Protein AF-A0A3D3UUS4-F1 (afdb_monomer_lite)

Sequence (230 aa):
MAGRVRRNFSKGAGFTLIELLVVIAIIALLIAILLPALQRVRKQARAVVCYANLKQWGSVLALYTEDNQGRLPEKGGGALWLIRGSDLREGDPNRPSVYQDINAKGIACCPMATKPYNDGEVPETLSGSASSPYRTRIKPGSTFKAWEITTPLPRFRCSYGFNLWLFTSHFDTSAPKHFRLFRPLYIYPIKGMAKIPVFLDCTVPMVPFLETYTPPVNEQNGGAFFINRH

Foldseek 3Di:
DDDDDDDPPDPDPDDDPVNVVVVVVVVVVVCVVVVVVVVVVVQVVLQVLLVVLLVVLVVVQVVVCVVVVQWADFDADPNVCSQQNHPDDDVRPPPPPDRPPPVCPVSQERVQLVDEDDPPQDFDFPDDDPPDPWTFTKAFAKLNYWIWGVPPDDIGTGQKAFQCLLQDPPADPPDDPPRHRRGIRRQVVDPPSVPDRGMFRGRDRYAHDDPPDDADPDIDTDRDTHNTSD

pLDDT: mean 70.89, std 14.48, range [41.62, 97.0]

Radius of gyration: 27.39 Å; chains: 1; bounding box: 104×42×67 Å

Secondary structure (DSSP, 8-state):
-------------PPPHHHHHHHHHHHHHHHHHHHHHHHHHHHHHHHHHHHHHHHHHHHHHHHHHHHTTTBPP-SSSTTHHHHH---PPTT-TT--SS------TTTSS-TT--BPPPTTSPPEE----TT-SS--EEE--BTTB-EEEEESSSPEEESEEEEGGGGSTTS-TTS-S---SSS--B-TT-TTGGGS-SEEEBSSSEE---TTPPPPSS---SS-B-S---

Structure (mmCIF, N/CA/C/O backbone):
data_AF-A0A3D3UUS4-F1
#
_entry.id   AF-A0A3D3UUS4-F1
#
loop_
_atom_site.group_PDB
_atom_site.id
_atom_site.type_symbol
_atom_site.label_atom_id
_atom_site.label_alt_id
_atom_site.label_comp_id
_atom_site.label_asym_id
_atom_site.label_entity_id
_atom_site.label_seq_id
_atom_site.pdbx_PDB_ins_code
_atom_site.Cartn_x
_atom_site.Cartn_y
_atom_site.Cartn_z
_atom_site.occupancy
_atom_site.B_iso_or_equiv
_atom_site.auth_seq_id
_atom_site.auth_comp_id
_atom_site.auth_asym_id
_atom_site.auth_atom_id
_atom_site.pdbx_PDB_model_num
ATOM 1 N N . MET A 1 1 ? -76.827 20.733 19.082 1.00 45.56 1 MET A N 1
ATOM 2 C CA . MET A 1 1 ? -76.557 19.398 19.661 1.00 45.56 1 MET A CA 1
ATOM 3 C C . MET A 1 1 ? -75.101 19.047 19.387 1.00 45.56 1 MET A C 1
ATOM 5 O O . MET A 1 1 ? -74.761 18.853 18.232 1.00 45.56 1 MET A O 1
ATOM 9 N N . ALA A 1 2 ? -74.229 19.033 20.397 1.00 49.34 2 ALA A N 1
ATOM 10 C CA . ALA A 1 2 ? -72.836 18.605 20.238 1.00 49.34 2 ALA A CA 1
ATOM 11 C C . ALA A 1 2 ? -72.475 17.668 21.399 1.00 49.34 2 ALA A C 1
ATOM 13 O O . ALA A 1 2 ? -72.251 18.109 22.525 1.00 49.34 2 ALA A O 1
ATOM 14 N N . GLY A 1 3 ? -72.515 16.360 21.133 1.00 48.78 3 GLY A N 1
ATOM 15 C CA . GLY A 1 3 ? -72.178 15.313 22.094 1.00 48.78 3 GLY A CA 1
ATOM 16 C C . GLY A 1 3 ? -70.664 15.198 22.268 1.00 48.78 3 GLY A C 1
ATOM 17 O O . GLY A 1 3 ? -69.931 14.985 21.306 1.00 48.78 3 GLY A O 1
ATOM 18 N N . ARG A 1 4 ? -70.187 15.345 23.506 1.00 62.47 4 ARG A N 1
ATOM 19 C CA . ARG A 1 4 ? -68.770 15.237 23.872 1.00 62.47 4 ARG A CA 1
ATOM 20 C C . ARG A 1 4 ? -68.414 13.767 24.107 1.00 62.47 4 ARG A C 1
ATOM 22 O O . ARG A 1 4 ? -68.806 13.189 25.117 1.00 62.47 4 ARG A O 1
ATOM 29 N N . VAL A 1 5 ? -67.652 13.171 23.194 1.00 66.38 5 VAL A N 1
ATOM 30 C CA . VAL A 1 5 ? -67.115 11.809 23.343 1.00 66.38 5 VAL A CA 1
ATOM 31 C C . VAL A 1 5 ? -66.023 11.815 24.422 1.00 66.38 5 VAL A C 1
ATOM 33 O O . VAL A 1 5 ? -64.920 12.312 24.196 1.00 66.38 5 VAL A O 1
ATOM 36 N N . ARG A 1 6 ? -66.314 11.281 25.615 1.00 65.19 6 ARG A N 1
ATOM 37 C CA . ARG A 1 6 ? -65.294 10.990 26.639 1.00 65.19 6 ARG A CA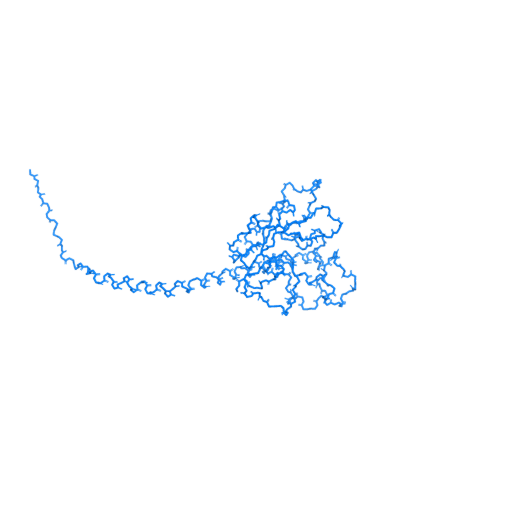 1
ATOM 38 C C . ARG A 1 6 ? -64.537 9.727 26.227 1.00 65.19 6 ARG A C 1
ATOM 40 O O . ARG A 1 6 ? -65.069 8.627 26.323 1.00 65.19 6 ARG A O 1
ATOM 47 N N . ARG A 1 7 ? -63.288 9.880 25.778 1.00 66.62 7 ARG A N 1
ATOM 48 C CA . ARG A 1 7 ? -62.360 8.750 25.641 1.00 66.62 7 ARG A CA 1
ATOM 49 C C . ARG A 1 7 ? -61.983 8.276 27.046 1.00 66.62 7 ARG A C 1
ATOM 51 O O . ARG A 1 7 ? -61.255 8.970 27.751 1.00 66.62 7 ARG A O 1
ATOM 58 N N . ASN A 1 8 ? -62.494 7.117 27.455 1.00 60.66 8 ASN A N 1
ATOM 59 C CA . ASN A 1 8 ? -61.983 6.403 28.620 1.00 60.66 8 ASN A CA 1
ATOM 60 C C . ASN A 1 8 ? -60.558 5.952 28.292 1.00 60.66 8 ASN A C 1
ATOM 62 O O . ASN A 1 8 ? -60.367 4.974 27.574 1.00 60.66 8 ASN A O 1
ATOM 66 N N . PHE A 1 9 ? -59.557 6.672 28.800 1.00 62.94 9 PHE A N 1
ATOM 67 C CA . PHE A 1 9 ? -58.215 6.118 28.904 1.00 62.94 9 PHE A CA 1
ATOM 68 C C . PHE A 1 9 ? -58.312 4.952 29.886 1.00 62.94 9 PHE A C 1
ATOM 70 O O . PHE A 1 9 ? -58.428 5.152 31.096 1.00 62.94 9 PHE A O 1
ATOM 77 N N . SER A 1 10 ? -58.328 3.724 29.362 1.00 65.19 10 SER A N 1
ATOM 78 C CA . SER A 1 10 ? -57.998 2.546 30.156 1.00 65.19 10 SER A CA 1
ATOM 79 C C . SER A 1 10 ? -56.731 2.876 30.936 1.00 65.19 10 SER A C 1
ATOM 81 O O . SER A 1 10 ? -55.786 3.402 30.343 1.00 65.19 10 SER A O 1
ATOM 83 N N . LYS A 1 11 ? -56.717 2.607 32.245 1.00 60.56 11 LYS A N 1
ATOM 84 C CA . LYS A 1 11 ? -55.525 2.718 33.092 1.00 60.56 11 LYS A CA 1
ATOM 85 C C . LYS A 1 11 ? -54.478 1.707 32.606 1.00 60.56 11 LYS A C 1
AT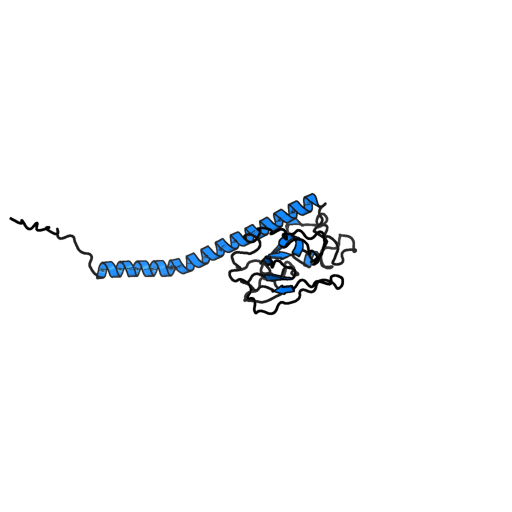OM 87 O O . LYS A 1 11 ? -54.304 0.654 33.205 1.00 60.56 11 LYS A O 1
ATOM 92 N N . GLY A 1 12 ? -53.844 1.984 31.472 1.00 63.53 12 GLY A N 1
ATOM 93 C CA . GLY A 1 12 ? -52.643 1.292 31.045 1.00 63.53 12 GLY A CA 1
ATOM 94 C C . GLY A 1 12 ? -51.568 1.627 32.063 1.00 63.53 12 GLY A C 1
ATOM 95 O O . GLY A 1 12 ? -51.403 2.798 32.408 1.00 63.53 12 GLY A O 1
ATOM 96 N N . ALA A 1 13 ? -50.903 0.607 32.596 1.00 68.69 13 ALA A N 1
ATOM 97 C CA . ALA A 1 13 ? -49.760 0.784 33.475 1.00 68.69 13 ALA A CA 1
ATOM 98 C C . ALA A 1 13 ? -48.737 1.696 32.774 1.00 68.69 13 ALA A C 1
ATOM 100 O O . ALA A 1 13 ? -48.171 1.331 31.745 1.00 68.69 13 ALA A O 1
ATOM 101 N N . GLY A 1 14 ? -48.579 2.922 33.273 1.00 72.31 14 GLY A N 1
ATOM 102 C CA . GLY A 1 14 ? -47.553 3.840 32.798 1.00 72.31 14 GLY A CA 1
ATOM 103 C C . GLY A 1 14 ? -46.205 3.401 33.351 1.00 72.31 14 GLY A C 1
ATOM 104 O O . GLY A 1 14 ? -46.106 3.121 34.544 1.00 72.31 14 GLY A O 1
ATOM 105 N N . PHE A 1 15 ? -45.188 3.339 32.493 1.00 74.50 15 PHE A N 1
ATOM 106 C CA . PHE A 1 15 ? -43.812 3.079 32.912 1.00 74.50 15 PHE A CA 1
ATOM 107 C C . PHE A 1 15 ? -43.381 4.099 33.967 1.00 74.50 15 PHE A C 1
ATOM 109 O O . PHE A 1 15 ? -43.578 5.308 33.804 1.00 74.50 15 PHE A O 1
ATOM 116 N N . THR A 1 16 ? -42.783 3.615 35.049 1.00 88.75 16 THR A N 1
ATOM 117 C CA . THR A 1 16 ? -42.201 4.488 36.066 1.00 88.75 16 THR A CA 1
ATOM 118 C C . THR A 1 16 ? -40.916 5.123 35.530 1.00 88.75 16 THR A C 1
ATOM 120 O O . THR A 1 16 ? -40.185 4.533 34.732 1.00 88.75 16 THR A O 1
ATOM 123 N N . LEU A 1 17 ? -40.602 6.341 35.983 1.00 87.25 17 LEU A N 1
ATOM 124 C CA . LEU A 1 17 ? -39.362 7.037 35.610 1.00 87.25 17 LEU A CA 1
ATOM 125 C C . LEU A 1 17 ? -38.121 6.189 35.948 1.00 87.25 17 LEU A C 1
ATOM 127 O O . LEU A 1 17 ? -37.144 6.195 35.202 1.00 87.25 17 LEU A O 1
ATOM 131 N N . ILE A 1 18 ? -38.195 5.415 37.036 1.00 92.38 18 ILE A N 1
ATOM 132 C CA . ILE A 1 18 ? -37.133 4.515 37.496 1.00 92.38 18 ILE A CA 1
ATOM 133 C C . ILE A 1 18 ? -36.915 3.363 36.508 1.00 92.38 18 ILE A C 1
ATOM 135 O O . ILE A 1 18 ? -35.771 3.096 36.150 1.00 92.38 18 ILE A O 1
ATOM 139 N N . GLU A 1 19 ? -37.976 2.708 36.028 1.00 91.69 19 GLU A N 1
ATOM 140 C CA . GLU A 1 19 ? -37.854 1.625 35.040 1.00 91.69 19 GLU A CA 1
ATOM 141 C C . GLU A 1 19 ? -37.180 2.112 33.755 1.00 91.69 19 GLU A C 1
ATOM 143 O O . GLU A 1 19 ? -36.271 1.460 33.243 1.00 91.69 19 GLU A O 1
ATOM 148 N N . LEU A 1 20 ? -37.562 3.295 33.268 1.00 91.44 20 LEU A N 1
ATOM 149 C CA . LEU A 1 20 ? -36.943 3.878 32.081 1.00 91.44 20 LEU A CA 1
ATOM 150 C C . LEU A 1 20 ? -35.471 4.252 32.329 1.00 91.44 20 LEU A C 1
ATOM 152 O O . LEU A 1 20 ? -34.627 4.039 31.457 1.00 91.44 20 LEU A O 1
ATOM 156 N N . LEU A 1 21 ? -35.145 4.746 33.527 1.00 94.38 21 LEU A N 1
ATOM 157 C CA . LEU A 1 21 ? -33.783 5.117 33.917 1.00 94.38 21 LEU A CA 1
ATOM 158 C C . LEU A 1 21 ? -32.847 3.901 34.026 1.00 94.38 21 LEU A C 1
ATOM 160 O O . LEU A 1 21 ? -31.701 3.962 33.580 1.00 94.38 21 LEU A O 1
ATOM 164 N N . VAL A 1 22 ? -33.325 2.779 34.566 1.00 95.00 22 VAL A N 1
ATOM 165 C CA . VAL A 1 22 ? -32.533 1.541 34.653 1.00 95.00 22 VAL A CA 1
ATOM 166 C C . VAL A 1 22 ? -32.237 0.984 33.260 1.00 95.00 22 VAL A C 1
ATOM 168 O O . VAL A 1 22 ? -31.111 0.569 32.987 1.00 95.00 22 VAL A O 1
ATOM 171 N N . VAL A 1 23 ? -33.209 1.028 32.345 1.00 95.50 23 VAL A N 1
ATOM 172 C CA . VAL A 1 23 ? -33.029 0.526 30.974 1.00 95.50 23 VAL A CA 1
ATOM 173 C C . VAL A 1 23 ? -31.959 1.319 30.228 1.00 95.50 23 VAL A C 1
ATOM 175 O O . VAL A 1 23 ? -31.050 0.724 29.646 1.00 95.50 23 VAL A O 1
ATOM 178 N N . ILE A 1 24 ? -32.007 2.653 30.276 1.00 96.38 24 ILE A N 1
ATOM 179 C CA . ILE A 1 24 ? -30.977 3.471 29.619 1.00 96.38 24 ILE A CA 1
ATOM 180 C C . ILE A 1 24 ? -29.599 3.279 30.264 1.00 96.38 24 ILE A C 1
ATOM 182 O O . ILE A 1 24 ? -28.600 3.283 29.547 1.00 96.38 24 ILE A O 1
ATOM 186 N N . ALA A 1 25 ? -29.532 3.044 31.581 1.00 96.81 25 ALA A N 1
ATOM 187 C CA . ALA A 1 25 ? -28.278 2.765 32.278 1.00 96.81 25 ALA A CA 1
ATOM 188 C C . ALA A 1 25 ? -27.644 1.448 31.802 1.00 96.81 25 ALA A C 1
ATOM 190 O O . ALA A 1 25 ? -26.445 1.403 31.520 1.00 96.81 25 ALA A O 1
ATOM 191 N N . ILE A 1 26 ? -28.447 0.393 31.632 1.00 96.56 26 ILE A N 1
ATOM 192 C CA . ILE A 1 26 ? -27.976 -0.893 31.100 1.00 96.56 26 ILE A CA 1
ATOM 193 C C . ILE A 1 26 ? -27.536 -0.743 29.636 1.00 96.56 26 ILE A C 1
ATOM 195 O O . ILE A 1 26 ? -26.464 -1.222 29.271 1.00 96.56 26 ILE A O 1
ATOM 199 N N . ILE A 1 27 ? -28.304 -0.036 28.798 1.00 96.50 27 ILE A N 1
ATOM 200 C CA . ILE A 1 27 ? -27.928 0.216 27.395 1.00 96.50 27 ILE A CA 1
ATOM 201 C C . ILE A 1 27 ? -26.601 0.985 27.314 1.00 96.50 27 ILE A C 1
ATOM 203 O O . ILE A 1 27 ? -25.729 0.616 26.527 1.00 96.50 27 ILE A O 1
ATOM 207 N N . ALA A 1 28 ? -26.417 2.018 28.140 1.00 97.00 28 ALA A N 1
ATOM 208 C CA . ALA A 1 28 ? -25.182 2.795 28.186 1.00 97.00 28 ALA A CA 1
ATOM 209 C C . ALA A 1 28 ? -23.973 1.932 28.586 1.00 97.00 28 ALA A C 1
ATOM 211 O O . ALA A 1 28 ? -22.926 2.017 27.941 1.00 97.00 28 ALA A O 1
ATOM 212 N N . LEU A 1 29 ? -24.129 1.056 29.587 1.00 95.50 29 LEU A N 1
ATOM 213 C CA . LEU A 1 29 ? -23.094 0.103 30.000 1.00 95.50 29 LEU A CA 1
ATOM 214 C C . LEU A 1 29 ? -22.721 -0.855 28.860 1.00 95.50 29 LEU A C 1
ATOM 216 O O . LEU A 1 29 ? -21.539 -1.057 28.582 1.00 95.50 29 LEU A O 1
ATOM 220 N N . LEU A 1 30 ? -23.718 -1.417 28.170 1.00 97.00 30 LEU A N 1
ATOM 221 C CA . LEU A 1 30 ? -23.483 -2.313 27.038 1.00 97.00 30 LEU A CA 1
ATOM 222 C C . LEU A 1 30 ? -22.736 -1.586 25.912 1.00 97.00 30 LEU A C 1
ATOM 224 O O . LEU A 1 30 ? -21.701 -2.064 25.452 1.00 97.00 30 LEU A O 1
ATOM 228 N N . ILE A 1 31 ? -23.189 -0.397 25.506 1.00 95.75 31 ILE A N 1
ATOM 229 C CA . ILE A 1 31 ? -22.531 0.393 24.453 1.00 95.75 31 ILE A CA 1
ATOM 230 C C . ILE A 1 31 ? -21.084 0.737 24.834 1.00 95.75 31 ILE A C 1
ATOM 232 O O . ILE A 1 31 ? -20.199 0.642 23.979 1.00 95.75 31 ILE A O 1
ATOM 236 N N . ALA A 1 32 ? -20.819 1.079 26.099 1.00 94.50 32 ALA A N 1
ATOM 237 C CA . ALA A 1 32 ? -19.472 1.386 26.578 1.00 94.50 32 ALA A CA 1
ATOM 238 C C . ALA A 1 32 ? -18.492 0.217 26.367 1.00 94.50 32 ALA A C 1
ATOM 240 O O . ALA A 1 32 ? -17.329 0.443 26.031 1.00 94.50 32 ALA A O 1
ATOM 241 N N . ILE A 1 33 ? -18.966 -1.026 26.489 1.00 94.31 33 ILE A N 1
ATOM 242 C CA . ILE A 1 33 ? -18.159 -2.232 26.258 1.00 94.31 33 ILE A CA 1
ATOM 243 C C . ILE A 1 33 ? -18.094 -2.583 24.758 1.00 94.31 33 ILE A C 1
ATOM 245 O O . ILE A 1 33 ? -17.050 -3.020 24.269 1.00 94.31 33 ILE A O 1
ATOM 249 N N . LEU A 1 34 ? -19.168 -2.355 23.992 1.00 93.06 34 LEU A N 1
ATOM 250 C CA . LEU A 1 34 ? -19.221 -2.685 22.560 1.00 93.06 34 LEU A CA 1
ATOM 251 C C . LEU A 1 34 ? -18.416 -1.725 21.663 1.00 93.06 34 LEU A C 1
ATOM 253 O O . LEU A 1 34 ? -17.813 -2.165 20.681 1.00 93.06 34 LEU A O 1
ATOM 257 N N . LEU A 1 35 ? -18.382 -0.425 21.966 1.00 93.44 35 LEU A N 1
ATOM 258 C CA . LEU A 1 35 ? -17.679 0.579 21.154 1.00 93.44 35 LEU A CA 1
ATOM 259 C C . LEU A 1 35 ? -16.183 0.280 20.927 1.00 93.44 35 LEU A C 1
ATOM 261 O O . LEU A 1 35 ? -15.759 0.296 19.764 1.00 93.44 35 LEU A O 1
ATOM 265 N N . PRO A 1 36 ? -15.367 -0.017 21.962 1.00 89.75 36 PRO A N 1
ATOM 266 C CA . PRO A 1 36 ? -13.952 -0.322 21.754 1.00 89.75 36 PRO A CA 1
ATOM 267 C C . PRO A 1 36 ? -13.753 -1.604 20.934 1.00 89.75 36 PRO A C 1
ATOM 269 O O . PRO A 1 36 ? -12.835 -1.671 20.112 1.00 89.75 36 PRO A O 1
ATOM 272 N N . ALA A 1 37 ? -14.629 -2.602 21.091 1.00 90.94 37 ALA A N 1
ATOM 273 C CA . ALA A 1 37 ? -14.592 -3.817 20.280 1.00 90.94 37 ALA A CA 1
ATOM 274 C C . ALA A 1 37 ? -14.874 -3.511 18.798 1.00 90.94 37 ALA A C 1
ATOM 276 O O . ALA A 1 37 ? -14.117 -3.931 17.921 1.00 90.94 37 ALA A O 1
ATOM 277 N N . LEU A 1 38 ? -15.893 -2.698 18.506 1.00 89.94 38 LEU A N 1
ATOM 278 C CA . LEU A 1 38 ? -16.255 -2.329 17.136 1.00 89.94 38 LEU A CA 1
ATOM 279 C C . LEU A 1 38 ? -15.147 -1.535 16.424 1.00 89.94 38 LEU A C 1
ATOM 281 O O . LEU A 1 38 ? -14.912 -1.729 15.228 1.00 89.94 38 LEU A O 1
ATOM 285 N N . GLN A 1 39 ? -14.435 -0.663 17.143 1.00 88.44 39 GLN A N 1
ATOM 286 C CA . GLN A 1 39 ? -13.285 0.062 16.594 1.00 88.44 39 GLN A CA 1
ATOM 287 C C . GLN A 1 39 ? -12.159 -0.891 16.171 1.00 88.44 39 GLN A C 1
ATOM 289 O O . GLN A 1 39 ? -11.607 -0.738 15.079 1.00 88.44 39 GLN A O 1
ATOM 294 N N . ARG A 1 40 ? -11.855 -1.907 16.992 1.00 86.62 40 ARG A N 1
ATOM 295 C CA . ARG A 1 40 ? -10.861 -2.944 16.663 1.00 86.62 40 ARG A CA 1
ATOM 296 C C . ARG A 1 40 ? -11.281 -3.764 15.443 1.00 86.62 40 ARG A C 1
ATOM 298 O O . ARG A 1 40 ? -10.469 -3.946 14.540 1.00 86.62 40 ARG A O 1
ATOM 305 N N . VAL A 1 41 ? -12.548 -4.173 15.364 1.00 90.19 41 VAL A N 1
ATOM 306 C CA . VAL A 1 41 ? -13.082 -4.935 14.219 1.00 90.19 41 VAL A CA 1
ATOM 307 C C . VAL A 1 41 ? -12.974 -4.136 12.919 1.00 90.19 41 VAL A C 1
ATOM 309 O O . VAL A 1 41 ? -12.474 -4.643 11.918 1.00 90.19 41 VAL A O 1
ATOM 312 N N . ARG A 1 42 ? -13.373 -2.857 12.919 1.00 89.19 42 ARG A N 1
ATOM 313 C CA . ARG A 1 42 ? -13.261 -1.992 11.727 1.00 89.19 42 ARG A CA 1
ATOM 314 C C . ARG A 1 42 ? -11.819 -1.845 11.253 1.00 89.19 42 ARG A C 1
ATOM 316 O O . ARG A 1 42 ? -11.559 -1.819 10.053 1.00 89.19 42 ARG A O 1
ATOM 323 N N . LYS A 1 43 ? -10.889 -1.735 12.197 1.00 86.44 43 LYS A N 1
ATOM 324 C CA . LYS A 1 43 ? -9.456 -1.629 11.935 1.00 86.44 43 LYS A CA 1
ATOM 325 C C . LYS A 1 43 ? -8.908 -2.894 11.270 1.00 86.44 43 LYS A C 1
ATOM 327 O O . LYS A 1 43 ? -8.257 -2.798 10.237 1.00 86.44 43 LYS A O 1
ATOM 332 N N . GLN A 1 44 ? -9.249 -4.063 11.810 1.00 87.38 44 GLN A N 1
ATOM 333 C CA . GLN A 1 44 ? -8.892 -5.357 11.223 1.00 87.38 44 GLN A CA 1
ATOM 334 C C . GLN A 1 44 ? -9.500 -5.533 9.828 1.00 87.38 44 GLN A C 1
ATOM 336 O O . GLN A 1 44 ? -8.796 -5.914 8.899 1.00 87.38 44 GLN A O 1
ATOM 341 N N . ALA A 1 45 ? -10.774 -5.178 9.643 1.00 89.69 45 ALA A N 1
ATOM 342 C CA . ALA A 1 45 ? -11.431 -5.254 8.339 1.00 89.69 45 ALA A CA 1
ATOM 343 C C . ALA A 1 45 ? -10.712 -4.402 7.279 1.00 89.69 45 ALA A C 1
ATOM 345 O O . ALA A 1 45 ? -10.486 -4.855 6.159 1.00 89.69 45 ALA A O 1
ATOM 346 N N . ARG A 1 46 ? -10.291 -3.183 7.635 1.00 88.88 46 ARG A N 1
ATOM 347 C CA . ARG A 1 46 ? -9.500 -2.324 6.742 1.00 88.88 46 ARG A CA 1
ATOM 348 C C . ARG A 1 46 ? -8.119 -2.914 6.442 1.00 88.88 46 ARG A C 1
ATOM 350 O O . ARG A 1 46 ? -7.695 -2.846 5.294 1.00 88.88 46 ARG A O 1
ATOM 357 N N . ALA A 1 47 ? -7.444 -3.517 7.421 1.00 86.06 47 ALA A N 1
ATOM 358 C CA . ALA A 1 47 ? -6.162 -4.191 7.201 1.00 86.06 47 ALA A CA 1
ATOM 359 C C . ALA A 1 47 ? -6.291 -5.365 6.211 1.00 86.06 47 ALA A C 1
ATOM 361 O O . ALA A 1 47 ? -5.483 -5.487 5.292 1.00 86.06 47 ALA A O 1
ATOM 362 N N . VAL A 1 48 ? -7.362 -6.160 6.318 1.00 89.94 48 VAL A N 1
ATOM 363 C CA . VAL A 1 48 ? -7.668 -7.243 5.363 1.00 89.94 48 VAL A CA 1
ATOM 364 C C . VAL A 1 48 ? -7.819 -6.706 3.939 1.00 89.94 48 VAL A C 1
ATOM 366 O O . VAL A 1 48 ? -7.278 -7.291 3.002 1.00 89.94 48 VAL A O 1
ATOM 369 N N . VAL A 1 49 ? -8.491 -5.564 3.764 1.00 89.88 49 VAL A N 1
ATOM 370 C CA . VAL A 1 49 ? -8.592 -4.907 2.450 1.00 89.88 49 VAL A CA 1
ATOM 371 C C . VAL A 1 49 ? -7.216 -4.455 1.955 1.00 89.88 49 VAL A C 1
ATOM 373 O O . VAL A 1 49 ? -6.894 -4.662 0.788 1.00 89.88 49 VAL A O 1
ATOM 376 N N . CYS A 1 50 ? -6.367 -3.901 2.826 1.00 87.31 50 CYS A N 1
ATOM 377 C CA . CYS A 1 50 ? -5.016 -3.504 2.429 1.00 87.31 50 CYS A CA 1
ATOM 378 C C . CYS A 1 50 ? -4.174 -4.689 1.940 1.00 87.31 50 CYS A C 1
ATOM 380 O O . CYS A 1 50 ? -3.455 -4.556 0.949 1.00 87.31 50 CYS A O 1
ATOM 382 N N . TYR A 1 51 ? -4.294 -5.840 2.605 1.00 87.31 51 TYR A N 1
ATOM 383 C CA . TYR A 1 51 ? -3.636 -7.079 2.199 1.00 87.31 51 TYR A CA 1
ATOM 384 C C . TYR A 1 51 ? -4.178 -7.605 0.863 1.00 87.31 51 TYR A C 1
ATOM 386 O O . TYR A 1 51 ? -3.408 -7.994 -0.016 1.00 87.31 51 TYR A O 1
ATOM 394 N N . ALA A 1 52 ? -5.500 -7.570 0.674 1.00 89.94 52 ALA A N 1
ATOM 395 C CA . ALA A 1 52 ? -6.127 -7.959 -0.585 1.00 89.94 52 ALA A CA 1
ATOM 396 C C . ALA A 1 52 ? -5.640 -7.088 -1.757 1.00 89.94 52 ALA A C 1
ATOM 398 O O . ALA A 1 52 ? -5.289 -7.627 -2.805 1.00 89.94 52 ALA A O 1
ATOM 399 N N . ASN A 1 53 ? -5.526 -5.772 -1.554 1.00 88.75 53 ASN A N 1
ATOM 400 C CA . ASN A 1 53 ? -4.985 -4.843 -2.547 1.00 88.75 53 ASN A CA 1
ATOM 401 C C . ASN A 1 53 ? -3.525 -5.174 -2.904 1.00 88.75 53 ASN A C 1
ATOM 403 O O . ASN A 1 53 ? -3.182 -5.238 -4.081 1.00 88.75 53 ASN A O 1
ATOM 407 N N . LEU A 1 54 ? -2.663 -5.451 -1.915 1.00 86.50 54 LEU A N 1
ATOM 408 C CA . LEU A 1 54 ? -1.277 -5.881 -2.165 1.00 86.50 54 LEU A CA 1
ATOM 409 C C . LEU A 1 54 ? -1.207 -7.188 -2.963 1.00 86.50 54 LEU A C 1
ATOM 411 O O . LEU A 1 54 ? -0.406 -7.311 -3.889 1.00 86.50 54 LEU A O 1
ATOM 415 N N . LYS A 1 55 ? -2.073 -8.155 -2.647 1.00 87.25 55 LYS A N 1
ATOM 416 C CA . LYS A 1 55 ? -2.164 -9.414 -3.395 1.00 87.25 55 LYS A CA 1
ATOM 417 C C . LYS A 1 55 ? -2.626 -9.191 -4.837 1.00 87.25 55 LYS A C 1
ATOM 419 O O . LYS A 1 55 ? -2.110 -9.837 -5.749 1.00 87.25 55 LYS A O 1
ATOM 424 N N . GLN A 1 56 ? -3.564 -8.271 -5.057 1.00 87.19 56 GLN A N 1
ATOM 425 C CA . GLN A 1 56 ? -3.997 -7.870 -6.395 1.00 87.19 56 GLN A CA 1
ATOM 426 C C . GLN A 1 56 ? -2.846 -7.223 -7.181 1.00 87.19 56 GLN A C 1
ATOM 428 O O . GLN A 1 56 ? -2.601 -7.635 -8.311 1.00 87.19 56 GLN A O 1
ATOM 433 N N . TRP A 1 57 ? -2.065 -6.321 -6.575 1.00 84.56 57 TRP A N 1
ATOM 434 C CA . TRP A 1 57 ? -0.848 -5.771 -7.196 1.00 84.56 57 TRP A CA 1
ATOM 435 C C . TRP A 1 57 ? 0.179 -6.853 -7.547 1.00 84.56 57 TRP A C 1
ATOM 437 O O . TRP A 1 57 ? 0.728 -6.850 -8.648 1.00 84.56 57 TRP A O 1
ATOM 447 N N . GLY A 1 58 ? 0.404 -7.815 -6.649 1.00 83.00 58 GLY A N 1
ATOM 448 C CA . GLY A 1 58 ? 1.265 -8.967 -6.924 1.00 83.00 58 GLY A CA 1
ATOM 449 C C . GLY A 1 58 ? 0.761 -9.822 -8.091 1.00 83.00 58 GLY A C 1
ATOM 450 O O . GLY A 1 58 ? 1.559 -10.271 -8.907 1.00 83.00 58 GLY A O 1
ATOM 451 N N . SER A 1 59 ? -0.559 -9.991 -8.213 1.00 86.56 59 SER A N 1
ATOM 452 C CA . SER A 1 59 ? -1.181 -10.735 -9.318 1.00 86.56 59 SER A CA 1
ATOM 453 C C . SER A 1 59 ? -1.017 -10.003 -10.652 1.00 86.56 59 SER A C 1
ATOM 455 O O . SER A 1 59 ? -0.631 -10.619 -11.638 1.00 86.56 59 SER A O 1
ATOM 457 N N . VAL A 1 60 ? -1.230 -8.680 -10.673 1.00 83.75 60 VAL A N 1
ATOM 458 C CA . VAL A 1 60 ? -0.968 -7.831 -11.851 1.00 83.75 60 VAL A CA 1
ATOM 459 C C . VAL A 1 60 ? 0.485 -7.962 -12.291 1.00 83.75 60 VAL A C 1
ATOM 461 O O . VAL A 1 60 ? 0.766 -8.090 -13.480 1.00 83.75 60 VAL A O 1
ATOM 464 N N . LEU A 1 61 ? 1.414 -7.965 -11.335 1.00 80.88 61 LEU A N 1
ATOM 465 C CA . LEU A 1 61 ? 2.824 -8.094 -11.656 1.00 80.88 61 LEU A CA 1
ATOM 466 C C . LEU A 1 61 ? 3.187 -9.487 -12.175 1.00 80.88 61 LEU A C 1
ATOM 468 O O . LEU A 1 61 ? 4.003 -9.582 -13.083 1.00 80.88 61 LEU A O 1
ATOM 472 N N . ALA A 1 62 ? 2.588 -10.544 -11.626 1.00 82.12 62 ALA A N 1
ATOM 473 C CA . ALA A 1 62 ? 2.794 -11.909 -12.100 1.00 82.12 62 ALA A CA 1
ATOM 474 C C . ALA A 1 62 ? 2.310 -12.089 -13.548 1.00 82.12 62 ALA A C 1
ATOM 476 O O . ALA A 1 62 ? 3.039 -12.641 -14.363 1.00 82.12 62 ALA A O 1
ATOM 477 N N . LEU A 1 63 ? 1.130 -11.552 -13.878 1.00 85.62 63 LEU A N 1
ATOM 478 C CA . LEU A 1 63 ? 0.619 -11.542 -15.253 1.00 85.62 63 LEU A CA 1
ATOM 479 C C . LEU A 1 63 ? 1.549 -10.751 -16.181 1.00 85.62 63 LEU A C 1
ATOM 481 O O . LEU A 1 63 ? 1.922 -11.220 -17.250 1.00 85.62 63 LEU A O 1
ATOM 485 N N . TYR A 1 64 ? 1.999 -9.572 -15.739 1.00 82.19 64 TYR A N 1
ATOM 486 C CA . TYR A 1 64 ? 2.941 -8.772 -16.517 1.00 82.19 64 TYR A CA 1
ATOM 487 C C . TYR A 1 64 ? 4.249 -9.525 -16.785 1.00 82.19 64 TYR A C 1
ATOM 489 O O . TYR A 1 64 ? 4.755 -9.495 -17.904 1.00 82.19 64 TYR A O 1
ATOM 497 N N . THR A 1 65 ? 4.837 -10.173 -15.778 1.00 80.00 65 THR A N 1
ATOM 498 C CA . THR A 1 65 ? 6.107 -10.883 -15.965 1.00 80.00 65 THR A CA 1
ATOM 499 C C . THR A 1 65 ? 5.945 -12.119 -16.834 1.00 80.00 65 THR A C 1
ATOM 501 O O . THR A 1 65 ? 6.868 -12.417 -17.583 1.00 80.00 65 THR A O 1
ATOM 504 N N . GLU A 1 66 ? 4.800 -12.798 -16.794 1.00 85.12 66 GLU A N 1
ATOM 505 C CA . GLU A 1 66 ? 4.475 -13.892 -17.712 1.00 85.12 66 GLU A CA 1
ATOM 506 C C . GLU A 1 66 ? 4.511 -13.424 -19.176 1.00 85.12 66 GLU A C 1
ATOM 508 O O . GLU A 1 66 ? 5.251 -13.989 -19.983 1.00 85.12 66 GLU A O 1
ATOM 513 N N . ASP A 1 67 ? 3.846 -12.308 -19.486 1.00 86.31 67 ASP A N 1
ATOM 514 C CA . ASP A 1 67 ? 3.819 -11.735 -20.840 1.00 86.31 67 ASP A CA 1
ATOM 515 C C . ASP A 1 67 ? 5.169 -11.129 -21.273 1.00 86.31 67 ASP A C 1
ATOM 517 O O . ASP A 1 67 ? 5.483 -11.045 -22.462 1.00 86.31 67 ASP A O 1
ATOM 521 N N . ASN A 1 68 ? 6.000 -10.707 -20.313 1.00 80.56 68 ASN A N 1
ATOM 522 C CA . ASN A 1 68 ? 7.261 -9.996 -20.557 1.00 80.56 68 ASN A CA 1
ATOM 523 C C . ASN A 1 68 ? 8.508 -10.849 -20.273 1.00 80.56 68 ASN A C 1
ATOM 525 O O . ASN A 1 68 ? 9.544 -10.322 -19.856 1.00 80.56 68 ASN A O 1
ATOM 529 N N . GLN A 1 69 ? 8.436 -12.163 -20.509 1.00 82.75 69 GLN A N 1
ATOM 530 C CA . GLN A 1 69 ? 9.576 -13.087 -20.391 1.00 82.75 69 GLN A CA 1
ATOM 531 C C . GLN A 1 69 ? 10.264 -13.014 -19.017 1.00 82.75 69 GLN A C 1
ATOM 533 O O . GLN A 1 69 ? 11.484 -12.913 -18.927 1.00 82.75 69 GLN A O 1
ATOM 538 N N . GLY A 1 70 ? 9.499 -12.981 -17.930 1.00 75.56 70 GLY A N 1
ATOM 539 C CA . GLY A 1 70 ? 10.010 -12.929 -16.559 1.00 75.56 70 GLY A CA 1
ATOM 540 C C . GLY A 1 70 ? 10.743 -11.640 -16.200 1.00 75.56 70 GLY A C 1
ATOM 541 O O . GLY A 1 70 ? 11.487 -11.620 -15.217 1.00 75.56 70 GLY A O 1
ATOM 542 N N . ARG A 1 71 ? 10.605 -10.575 -16.997 1.00 74.81 71 ARG A N 1
ATOM 543 C CA . ARG A 1 71 ? 11.285 -9.301 -16.757 1.00 74.81 71 ARG A CA 1
ATOM 544 C C . ARG A 1 71 ? 10.370 -8.365 -15.996 1.00 74.81 71 ARG A C 1
ATOM 546 O O . ARG A 1 71 ? 9.265 -8.056 -16.433 1.00 74.81 71 ARG A O 1
ATOM 553 N N . LEU A 1 72 ? 10.878 -7.840 -14.890 1.00 73.56 72 LEU A N 1
ATOM 554 C CA . LEU A 1 72 ? 10.325 -6.636 -14.316 1.00 73.56 72 LEU A CA 1
ATOM 555 C C . LEU A 1 72 ? 10.642 -5.439 -15.230 1.00 73.56 72 LEU A C 1
ATOM 557 O O . LEU A 1 72 ? 11.716 -5.368 -15.827 1.00 73.56 72 LEU A O 1
ATOM 561 N N . PRO A 1 73 ? 9.709 -4.495 -15.335 1.00 65.69 73 PRO A N 1
ATOM 562 C CA . PRO A 1 73 ? 9.812 -3.265 -16.131 1.00 65.69 73 PRO A CA 1
ATOM 563 C C . PRO A 1 73 ? 11.089 -2.426 -15.913 1.00 65.69 73 PRO A C 1
ATOM 565 O O . PRO A 1 73 ? 11.576 -2.275 -14.793 1.00 65.69 73 PRO A O 1
ATOM 568 N N . GLU A 1 74 ? 11.589 -1.827 -17.005 1.00 57.09 74 GLU A N 1
ATOM 569 C CA . GLU A 1 74 ? 12.941 -1.245 -17.124 1.00 57.09 74 GLU A CA 1
ATOM 570 C C . GLU A 1 74 ? 13.015 0.298 -17.143 1.00 57.09 74 GLU A C 1
ATOM 572 O O . GLU A 1 74 ? 14.035 0.852 -16.735 1.00 57.09 74 GLU A O 1
ATOM 577 N N . LYS A 1 75 ? 12.007 1.031 -17.644 1.00 46.22 75 LYS A N 1
ATOM 578 C CA . LYS A 1 75 ? 12.237 2.410 -18.131 1.00 46.22 75 LYS A CA 1
ATOM 579 C C . LYS A 1 75 ? 11.429 3.503 -17.421 1.00 46.22 75 LYS A C 1
ATOM 581 O O . LYS A 1 75 ? 10.207 3.498 -17.460 1.00 46.22 75 LYS A O 1
ATOM 586 N N . GLY A 1 76 ? 12.161 4.491 -16.886 1.00 44.00 76 GLY A N 1
ATOM 587 C CA . GLY A 1 76 ? 11.672 5.841 -16.562 1.00 44.00 76 GLY A CA 1
ATOM 588 C C . GLY A 1 76 ? 10.959 5.982 -15.216 1.00 44.00 76 GLY A C 1
ATOM 589 O O . GLY A 1 76 ? 9.736 5.984 -15.184 1.00 44.00 76 GLY A O 1
ATOM 590 N N . GLY A 1 77 ? 11.727 6.118 -14.125 1.00 46.25 77 GLY A N 1
ATOM 591 C CA . GLY A 1 77 ? 11.192 6.504 -12.804 1.00 46.25 77 GLY A CA 1
ATOM 592 C C . GLY A 1 77 ? 11.336 5.461 -11.695 1.00 46.25 77 GLY A C 1
ATOM 593 O O . GLY A 1 77 ? 10.881 5.673 -10.571 1.00 46.25 77 GLY A O 1
ATOM 594 N N . GLY A 1 78 ? 11.977 4.326 -11.989 1.00 54.81 78 GLY A N 1
ATOM 595 C CA . GLY A 1 78 ? 11.905 3.157 -11.121 1.00 54.81 78 GLY A CA 1
ATOM 596 C C . GLY A 1 78 ? 10.521 2.523 -11.212 1.00 54.81 78 GLY A C 1
ATOM 597 O O . GLY A 1 78 ? 9.711 2.848 -12.076 1.00 54.81 78 GLY A O 1
ATOM 598 N N . ALA A 1 79 ? 10.234 1.596 -10.317 1.00 54.56 79 ALA A N 1
ATOM 599 C CA . ALA A 1 79 ? 9.037 0.773 -10.372 1.00 54.56 79 ALA A CA 1
ATOM 600 C C . ALA A 1 79 ? 7.690 1.550 -10.249 1.00 54.56 79 ALA A C 1
ATOM 602 O O . ALA A 1 79 ? 6.614 0.990 -10.438 1.00 54.56 79 ALA A O 1
ATOM 603 N N . LEU A 1 80 ? 7.760 2.874 -10.059 1.00 58.38 80 LEU A N 1
ATOM 604 C CA . LEU A 1 80 ? 6.676 3.853 -10.170 1.00 58.38 80 LEU A CA 1
ATOM 605 C C . LEU A 1 80 ? 5.728 3.648 -11.355 1.00 58.38 80 LEU A C 1
ATOM 607 O O . LEU A 1 80 ? 4.527 3.855 -11.195 1.00 58.38 80 LEU A O 1
ATOM 611 N N . TRP A 1 81 ? 6.251 3.278 -12.529 1.00 59.75 81 TRP A N 1
ATOM 612 C CA . TRP A 1 81 ? 5.448 3.208 -13.752 1.00 59.75 81 TRP A CA 1
ATOM 613 C C . TRP A 1 81 ? 4.269 2.226 -13.632 1.00 59.75 81 TRP A C 1
ATOM 615 O O . TRP A 1 81 ? 3.239 2.453 -14.254 1.00 59.75 81 TRP A O 1
ATOM 625 N N . LEU A 1 82 ? 4.377 1.164 -12.820 1.00 64.38 82 LEU A N 1
ATOM 626 C CA . LEU A 1 82 ? 3.281 0.200 -12.678 1.00 64.38 82 LEU A CA 1
ATOM 627 C C . LEU A 1 82 ? 2.110 0.818 -11.913 1.00 64.38 82 LEU A C 1
ATOM 629 O O . LEU A 1 82 ? 0.950 0.550 -12.204 1.00 64.38 82 LEU A O 1
ATOM 633 N N . ILE A 1 83 ? 2.424 1.651 -10.922 1.00 65.50 83 ILE A N 1
ATOM 634 C CA . ILE A 1 83 ? 1.416 2.248 -10.049 1.00 65.50 83 ILE A CA 1
ATOM 635 C C . ILE A 1 83 ? 0.858 3.543 -10.656 1.00 65.50 83 ILE A C 1
ATOM 637 O O . ILE A 1 83 ? -0.263 3.935 -10.352 1.00 65.50 83 ILE A O 1
ATOM 641 N N . ARG A 1 84 ? 1.636 4.211 -11.516 1.00 66.38 84 ARG A N 1
ATOM 642 C CA . ARG A 1 84 ? 1.399 5.594 -11.952 1.00 66.38 84 ARG A CA 1
ATOM 643 C C . ARG A 1 84 ? 1.396 5.802 -13.476 1.00 66.38 84 ARG A C 1
ATOM 645 O O . ARG A 1 84 ? 1.053 6.889 -13.934 1.00 66.38 84 ARG A O 1
ATOM 652 N N . GLY A 1 85 ? 1.780 4.796 -14.257 1.00 58.75 85 GLY A N 1
ATOM 653 C CA . GLY A 1 85 ? 2.092 4.921 -15.685 1.00 58.75 85 GLY A CA 1
ATOM 654 C C . GLY A 1 85 ? 3.507 5.457 -15.947 1.00 58.75 85 GLY A C 1
ATOM 655 O O . GLY A 1 85 ? 4.173 5.970 -15.048 1.00 58.75 85 GLY A O 1
ATOM 656 N N . SER A 1 86 ? 3.986 5.325 -17.186 1.00 53.66 86 SER A N 1
ATOM 657 C CA . SER A 1 86 ? 5.333 5.746 -17.600 1.00 53.66 86 SER A CA 1
ATOM 658 C C . SER A 1 86 ? 5.609 7.234 -17.336 1.00 53.66 86 SER A C 1
ATOM 660 O O . SER A 1 86 ? 4.730 8.082 -17.515 1.00 53.66 86 SER A O 1
ATOM 662 N N . ASP A 1 87 ? 6.854 7.565 -16.980 1.00 57.22 87 ASP A N 1
ATOM 663 C CA . ASP A 1 87 ? 7.342 8.948 -16.970 1.00 57.22 87 ASP A CA 1
ATOM 664 C C . ASP A 1 87 ? 7.358 9.494 -18.410 1.00 57.22 87 ASP A C 1
ATOM 666 O O . ASP A 1 87 ? 8.291 9.258 -19.179 1.00 57.22 87 ASP A O 1
ATOM 670 N N . LEU A 1 88 ? 6.302 10.212 -18.793 1.00 56.16 88 LEU A N 1
ATOM 671 C CA . LEU A 1 88 ? 6.188 10.875 -20.088 1.00 56.16 88 LEU A CA 1
ATOM 672 C C . LEU A 1 88 ? 6.784 12.276 -19.973 1.00 56.16 88 LEU A C 1
ATOM 674 O O . LEU A 1 88 ? 6.477 13.021 -19.037 1.00 56.16 88 LEU A O 1
ATOM 678 N N . ARG A 1 89 ? 7.653 12.640 -20.920 1.00 57.47 89 ARG A N 1
ATOM 679 C CA . ARG A 1 89 ? 8.278 13.967 -20.936 1.00 57.47 89 ARG A CA 1
ATOM 680 C C . ARG A 1 89 ? 7.224 15.034 -21.223 1.00 57.47 89 ARG A C 1
ATOM 682 O O . ARG A 1 89 ? 6.302 14.835 -22.015 1.00 57.47 89 ARG A O 1
ATOM 689 N N . GLU A 1 90 ? 7.360 16.187 -20.580 1.00 57.38 90 GLU A N 1
ATOM 690 C CA . GLU A 1 90 ? 6.543 17.344 -20.928 1.00 57.38 90 GLU A CA 1
ATOM 691 C C . GLU A 1 90 ? 6.894 17.785 -22.357 1.00 57.38 90 GLU A C 1
ATOM 693 O O . GLU A 1 90 ? 8.065 17.981 -22.671 1.00 57.38 90 GLU A O 1
ATOM 698 N N . GLY A 1 91 ? 5.895 17.845 -23.241 1.00 57.22 91 GLY A N 1
ATOM 699 C CA . GLY A 1 91 ? 6.104 18.077 -24.675 1.00 57.22 91 GLY A CA 1
ATOM 700 C C . GLY A 1 91 ? 6.436 16.830 -25.507 1.00 57.22 91 GLY A C 1
ATOM 701 O O . GLY A 1 91 ? 6.726 16.976 -26.690 1.00 57.22 91 GLY A O 1
ATOM 702 N N . ASP A 1 92 ? 6.386 15.618 -24.938 1.00 61.34 92 ASP A N 1
ATOM 703 C CA . ASP A 1 92 ? 6.465 14.385 -25.731 1.00 61.34 92 ASP A CA 1
ATOM 704 C C . ASP A 1 92 ? 5.287 14.333 -26.728 1.00 61.34 92 ASP A C 1
ATOM 706 O O . ASP A 1 92 ? 4.132 14.354 -26.288 1.00 61.34 92 ASP A O 1
ATOM 710 N N . PRO A 1 93 ? 5.540 14.268 -28.051 1.00 58.53 93 PRO A N 1
ATOM 711 C CA . PRO A 1 93 ? 4.479 14.182 -29.055 1.00 58.53 93 PRO A CA 1
ATOM 712 C C . PRO A 1 93 ? 3.653 12.893 -28.937 1.00 58.53 93 PRO A C 1
ATOM 714 O O . PRO A 1 93 ? 2.532 12.843 -29.432 1.00 58.53 93 PRO A O 1
ATOM 717 N N . ASN A 1 94 ? 4.176 11.872 -28.249 1.00 59.78 94 ASN A N 1
ATOM 718 C CA . ASN A 1 94 ? 3.479 10.625 -27.946 1.00 59.78 94 ASN A CA 1
ATOM 719 C C . ASN A 1 94 ? 2.845 10.621 -26.549 1.00 59.78 94 ASN A C 1
ATOM 721 O O . ASN A 1 94 ? 2.377 9.573 -26.101 1.00 59.78 94 ASN A O 1
ATOM 725 N N . ARG A 1 95 ? 2.827 11.756 -25.832 1.00 61.50 95 ARG A N 1
ATOM 726 C CA . ARG A 1 95 ? 2.143 11.858 -24.540 1.00 61.50 95 ARG A CA 1
ATOM 727 C C . ARG A 1 95 ? 0.643 11.638 -24.769 1.00 61.50 95 ARG A C 1
ATOM 729 O O . ARG A 1 95 ? 0.014 12.491 -25.397 1.00 61.50 95 ARG A O 1
ATOM 736 N N . PRO A 1 96 ? 0.033 10.552 -24.260 1.00 56.22 96 PRO A N 1
ATOM 737 C CA . PRO A 1 96 ? -1.412 10.410 -24.308 1.00 56.22 96 PRO A CA 1
ATOM 738 C C . PRO A 1 96 ? -2.079 11.628 -23.651 1.00 56.22 96 PRO A C 1
ATOM 740 O O . PRO A 1 96 ? -1.647 12.096 -22.593 1.00 56.22 96 PRO A O 1
ATOM 743 N N . SER A 1 97 ? -3.123 12.154 -24.303 1.00 53.28 97 SER A N 1
ATOM 744 C CA . SER A 1 97 ? -3.869 13.353 -23.876 1.00 53.28 97 SER A CA 1
ATOM 745 C C . SER A 1 97 ? -4.470 13.212 -22.476 1.00 53.28 97 SER A C 1
ATOM 747 O O . SER A 1 97 ? -4.668 14.197 -21.767 1.00 53.28 97 SER A O 1
ATOM 749 N N . VAL A 1 98 ? -4.699 11.969 -22.062 1.00 53.59 98 VAL A N 1
ATOM 750 C CA . VAL A 1 98 ? -5.000 11.566 -20.699 1.00 53.59 98 VAL A CA 1
ATOM 751 C C . VAL A 1 98 ? -3.854 10.648 -20.285 1.00 53.59 98 VAL A C 1
ATOM 753 O O . VAL A 1 98 ? -3.651 9.603 -20.904 1.00 53.59 98 VAL A O 1
ATOM 756 N N . TYR A 1 99 ? -3.095 11.015 -19.244 1.00 54.03 99 TYR A N 1
ATOM 757 C CA . TYR A 1 99 ? -2.323 10.005 -18.506 1.00 54.03 99 TYR A CA 1
ATOM 758 C C . TYR A 1 99 ? -3.295 8.870 -18.232 1.00 54.03 99 TYR A C 1
ATOM 760 O O . TYR A 1 99 ? -4.387 9.190 -17.772 1.00 54.03 99 TYR A O 1
ATOM 768 N N . GLN A 1 100 ? -2.959 7.618 -18.562 1.00 52.66 100 GLN A N 1
ATOM 769 C CA . GLN A 1 100 ? -3.836 6.487 -18.262 1.00 52.66 100 GLN A CA 1
ATOM 770 C C . GLN A 1 100 ? -4.234 6.633 -16.793 1.00 52.66 100 GLN A C 1
ATOM 772 O O . GLN A 1 100 ? -3.396 6.434 -15.914 1.00 52.66 100 GLN A O 1
ATOM 777 N N . ASP A 1 101 ? -5.453 7.122 -16.536 1.00 50.28 101 ASP A N 1
ATOM 778 C CA . ASP A 1 101 ? -5.965 7.303 -15.189 1.00 50.28 101 ASP A CA 1
ATOM 779 C C . ASP A 1 101 ? -6.237 5.870 -14.806 1.00 50.28 101 ASP A C 1
ATOM 781 O O . ASP A 1 101 ? -7.290 5.307 -15.110 1.00 50.28 101 ASP A O 1
ATOM 785 N N . ILE A 1 102 ? -5.198 5.209 -14.292 1.00 53.56 102 ILE A N 1
ATOM 786 C CA . ILE A 1 102 ? -5.367 3.920 -13.675 1.00 53.56 102 ILE A CA 1
ATOM 787 C C . ILE A 1 102 ? -6.400 4.254 -12.615 1.00 53.56 102 ILE A C 1
ATOM 789 O O . ILE A 1 102 ? -6.099 4.962 -11.649 1.00 53.56 102 ILE A O 1
ATOM 793 N N . ASN A 1 103 ? -7.638 3.794 -12.810 1.00 57.19 103 ASN A N 1
ATOM 794 C CA . ASN A 1 103 ? -8.714 3.950 -11.841 1.00 57.19 103 ASN A CA 1
ATOM 795 C C . ASN A 1 103 ? -8.449 3.021 -10.644 1.00 57.19 103 ASN A C 1
ATOM 797 O O . ASN A 1 103 ? -9.309 2.313 -10.135 1.00 57.19 103 ASN A O 1
ATOM 801 N N . ALA A 1 104 ? -7.193 3.005 -10.214 1.00 60.41 104 ALA A N 1
ATOM 802 C CA . ALA A 1 104 ? -6.654 2.341 -9.076 1.00 60.41 104 ALA A CA 1
ATOM 803 C C . ALA A 1 104 ? -6.820 3.202 -7.828 1.00 60.41 104 ALA A C 1
ATOM 805 O O . ALA A 1 104 ? -6.310 2.817 -6.792 1.00 60.41 104 ALA A O 1
ATOM 806 N N . LYS A 1 105 ? -7.551 4.327 -7.845 1.00 64.06 105 LYS A N 1
ATOM 807 C CA . LYS A 1 105 ? -7.785 5.130 -6.627 1.00 64.06 105 LYS A CA 1
ATOM 808 C C . LYS A 1 105 ? -8.291 4.270 -5.454 1.00 64.06 105 LYS A C 1
ATOM 810 O O . LYS A 1 105 ? -7.905 4.528 -4.319 1.00 64.06 105 LYS A O 1
ATOM 815 N N . GLY A 1 106 ? -9.074 3.219 -5.733 1.00 73.81 106 GLY A N 1
ATOM 816 C CA . GLY A 1 106 ? -9.545 2.254 -4.728 1.00 73.81 106 GLY A CA 1
ATOM 817 C C . GLY A 1 106 ? -8.522 1.200 -4.262 1.00 73.81 106 GLY A C 1
ATOM 818 O O . GLY A 1 106 ? -8.625 0.732 -3.132 1.00 73.81 106 GLY A O 1
ATOM 819 N N . ILE A 1 107 ? -7.534 0.840 -5.091 1.00 81.06 107 ILE A N 1
ATOM 820 C CA . ILE A 1 107 ? -6.533 -0.221 -4.820 1.00 81.06 107 ILE A CA 1
ATOM 821 C C . ILE A 1 107 ? -5.119 0.335 -4.546 1.00 81.06 107 ILE A C 1
ATOM 823 O O . ILE A 1 107 ? -4.284 -0.333 -3.949 1.00 81.06 107 ILE A O 1
ATOM 827 N N . ALA A 1 108 ? -4.821 1.571 -4.942 1.00 81.44 108 ALA A N 1
ATOM 828 C CA . ALA A 1 108 ? -3.527 2.234 -4.774 1.00 81.44 108 ALA A CA 1
ATOM 829 C C . ALA A 1 108 ? -3.301 2.705 -3.334 1.00 81.44 108 ALA A C 1
ATOM 831 O O . ALA A 1 108 ? -2.165 2.842 -2.887 1.00 81.44 108 ALA A O 1
ATOM 832 N N . CYS A 1 109 ? -4.377 2.963 -2.592 1.00 84.44 109 CYS A N 1
ATOM 833 C CA . CYS A 1 109 ? -4.305 3.388 -1.204 1.00 84.44 109 CYS A CA 1
ATOM 834 C C . CYS A 1 109 ? -4.958 2.349 -0.293 1.00 84.44 109 CYS A C 1
ATOM 836 O O . CYS A 1 109 ? -6.110 1.963 -0.464 1.00 84.44 109 CYS A O 1
ATOM 838 N N . CYS A 1 110 ? -4.217 1.947 0.727 1.00 86.19 110 CYS A N 1
ATOM 839 C CA . CYS A 1 110 ? -4.697 1.177 1.853 1.00 86.19 110 CYS A CA 1
ATOM 840 C C . CYS A 1 110 ? -5.751 2.004 2.608 1.00 86.19 110 CYS A C 1
ATOM 842 O O . CYS A 1 110 ? -5.452 3.135 2.996 1.00 86.19 110 CYS A O 1
ATOM 844 N N . PRO A 1 111 ? -6.957 1.480 2.902 1.00 86.62 111 PRO A N 1
ATOM 845 C CA . PRO A 1 111 ? -7.959 2.193 3.707 1.00 86.62 111 PRO A CA 1
ATOM 846 C C . PRO A 1 111 ? -7.510 2.526 5.143 1.00 86.62 111 PRO A C 1
ATOM 848 O O . PRO A 1 111 ? -8.192 3.279 5.841 1.00 86.62 111 PRO A O 1
ATOM 851 N N . MET A 1 112 ? -6.377 1.982 5.605 1.00 83.62 112 MET A N 1
ATOM 852 C CA . MET A 1 112 ? -5.728 2.395 6.856 1.00 83.62 112 MET A CA 1
ATOM 853 C C . MET A 1 112 ? -4.898 3.679 6.719 1.00 83.62 112 MET A C 1
ATOM 855 O O . MET A 1 112 ? -4.651 4.347 7.725 1.00 83.62 112 MET A O 1
ATOM 859 N N . ALA A 1 113 ? -4.524 4.078 5.500 1.00 81.25 113 ALA A N 1
ATOM 860 C CA . ALA A 1 113 ? -3.968 5.395 5.197 1.00 81.25 113 ALA A CA 1
ATOM 861 C C . ALA A 1 113 ? -5.094 6.446 5.216 1.00 81.25 113 ALA A C 1
ATOM 863 O O . ALA A 1 113 ? -5.520 6.980 4.196 1.00 81.25 113 ALA A O 1
ATOM 864 N N . THR A 1 114 ? -5.638 6.678 6.411 1.00 71.19 114 THR A N 1
ATOM 865 C CA . THR A 1 114 ? -6.866 7.455 6.639 1.00 71.19 114 THR A CA 1
ATOM 866 C C . THR A 1 114 ? -6.726 8.944 6.341 1.00 71.19 114 THR A C 1
ATOM 868 O O . THR A 1 114 ? -7.741 9.627 6.208 1.00 71.19 114 THR A O 1
ATOM 871 N N . LYS A 1 115 ? -5.493 9.456 6.245 1.00 75.75 115 LYS A N 1
ATOM 872 C CA . LYS A 1 115 ? -5.218 10.874 6.016 1.00 75.75 115 LYS A CA 1
ATOM 873 C C . LYS A 1 115 ? -4.591 11.085 4.634 1.00 75.75 115 LYS A C 1
ATOM 875 O O . LYS A 1 115 ? -3.602 10.421 4.309 1.00 75.75 115 LYS A O 1
ATOM 880 N N . PRO A 1 116 ? -5.120 12.015 3.817 1.00 70.06 116 PRO A N 1
ATOM 881 C CA . PRO A 1 116 ? -4.386 12.486 2.655 1.00 70.06 116 PRO A CA 1
ATOM 882 C C . PRO A 1 116 ? -3.097 13.175 3.114 1.00 70.06 116 PRO A C 1
ATOM 884 O O . PRO A 1 116 ? -3.023 13.706 4.225 1.00 70.06 116 PRO A O 1
ATOM 887 N N . TYR A 1 117 ? -2.079 13.169 2.260 1.00 68.62 117 TYR A N 1
ATOM 888 C CA . TYR A 1 117 ? -0.913 14.008 2.495 1.00 68.62 117 TYR A CA 1
ATOM 889 C C . TYR A 1 117 ? -1.312 15.491 2.403 1.00 68.62 117 TYR A C 1
ATOM 891 O O . TYR A 1 117 ? -2.135 15.859 1.562 1.00 68.62 117 TYR A O 1
ATOM 899 N N . ASN A 1 118 ? -0.749 16.338 3.269 1.00 68.19 118 ASN A N 1
ATOM 900 C CA . ASN A 1 118 ? -1.091 17.761 3.336 1.00 68.19 118 ASN A CA 1
ATOM 901 C C . ASN A 1 118 ? -0.245 18.589 2.366 1.00 68.19 118 ASN A C 1
ATOM 903 O O . ASN A 1 118 ? 0.963 18.392 2.239 1.00 68.19 118 ASN A O 1
ATOM 907 N N . ASP A 1 119 ? -0.849 19.588 1.718 1.00 59.97 119 ASP A N 1
ATOM 908 C CA . ASP A 1 119 ? -0.141 20.349 0.689 1.00 59.97 119 ASP A CA 1
ATOM 909 C C . ASP A 1 119 ? 1.018 21.227 1.201 1.00 59.97 119 ASP A C 1
ATOM 911 O O . ASP A 1 119 ? 1.894 21.570 0.406 1.00 59.97 119 ASP A O 1
ATOM 915 N N . GLY A 1 120 ? 1.066 21.497 2.512 1.00 56.47 120 GLY A N 1
ATOM 916 C CA . GLY A 1 120 ? 2.083 22.323 3.177 1.00 56.47 120 GLY A CA 1
ATOM 917 C C . GLY A 1 120 ? 3.332 21.597 3.695 1.00 56.47 120 GLY A C 1
ATOM 918 O O . GLY A 1 120 ? 4.270 22.268 4.113 1.00 56.47 120 GLY A O 1
ATOM 919 N N . GLU A 1 121 ? 3.386 20.260 3.677 1.00 63.19 121 GLU A N 1
ATOM 920 C CA . GLU A 1 121 ? 4.632 19.536 3.978 1.00 63.19 121 GLU A CA 1
ATOM 921 C C . GLU A 1 121 ? 5.550 19.563 2.735 1.00 63.19 121 GLU A C 1
ATOM 923 O O . GLU A 1 121 ? 5.111 19.264 1.615 1.00 63.19 121 GLU A O 1
ATOM 928 N N . VAL A 1 122 ? 6.816 19.962 2.927 1.00 57.31 122 VAL A N 1
ATOM 929 C CA . VAL A 1 122 ? 7.774 20.248 1.843 1.00 57.31 122 VAL A CA 1
ATOM 930 C C . VAL A 1 122 ? 7.978 18.996 0.974 1.00 57.31 122 VAL A C 1
ATOM 932 O O . VAL A 1 122 ? 8.319 17.946 1.513 1.00 57.31 122 VAL A O 1
ATOM 935 N N . PRO A 1 123 ? 7.778 19.064 -0.358 1.00 59.81 123 PRO A N 1
ATOM 936 C CA . PRO A 1 123 ? 8.061 17.936 -1.237 1.00 59.81 123 PRO A CA 1
ATOM 937 C C . PRO A 1 123 ? 9.545 17.571 -1.163 1.00 59.81 123 PRO A C 1
ATOM 939 O O . PRO A 1 123 ? 10.405 18.383 -1.515 1.00 59.81 123 PRO A O 1
ATOM 942 N N . GLU A 1 124 ? 9.848 16.344 -0.757 1.00 61.56 124 GLU A N 1
ATOM 943 C CA . GLU A 1 124 ? 11.198 15.811 -0.863 1.00 61.56 124 GLU A CA 1
ATOM 944 C C . GLU A 1 124 ? 11.457 15.368 -2.305 1.00 61.56 124 GLU A C 1
ATOM 946 O O . GLU A 1 124 ? 10.621 14.771 -2.989 1.00 61.56 124 GLU A O 1
ATOM 951 N N . THR A 1 125 ? 12.644 15.666 -2.825 1.00 55.62 125 THR A N 1
ATOM 952 C CA . THR A 1 125 ? 13.004 15.085 -4.115 1.00 55.62 125 THR A CA 1
ATOM 953 C C . THR A 1 125 ? 13.584 13.692 -3.899 1.00 55.62 125 THR A C 1
ATOM 955 O O . THR A 1 125 ? 14.737 13.566 -3.500 1.00 55.62 125 THR A O 1
ATOM 958 N N . LEU A 1 126 ? 12.840 12.654 -4.273 1.00 56.09 126 LEU A N 1
ATOM 959 C CA . LEU A 1 126 ? 13.429 11.358 -4.609 1.00 56.09 126 LEU A CA 1
ATOM 960 C C . LEU A 1 126 ? 14.148 11.520 -5.958 1.00 56.09 126 LEU A C 1
ATOM 962 O O . LEU A 1 126 ? 13.541 11.495 -7.027 1.00 56.09 126 LEU A O 1
ATOM 966 N N . SER A 1 127 ? 15.445 11.820 -5.902 1.00 45.91 127 SER A N 1
ATOM 967 C CA . SER A 1 127 ? 16.263 12.091 -7.083 1.00 45.91 127 SER A CA 1
ATOM 968 C C . SER A 1 127 ? 16.427 10.837 -7.944 1.00 45.91 127 SER A C 1
ATOM 970 O O . SER A 1 127 ? 17.194 9.938 -7.605 1.00 45.91 127 SER A O 1
ATOM 972 N N . GLY A 1 128 ? 15.742 10.812 -9.089 1.00 43.72 128 GLY A N 1
ATOM 973 C CA . GLY A 1 128 ? 16.139 10.002 -10.238 1.00 43.72 128 GLY A CA 1
ATOM 974 C C . GLY A 1 128 ? 17.510 10.431 -10.780 1.00 43.72 128 GLY A C 1
ATOM 975 O O . GLY A 1 128 ? 17.963 11.552 -10.549 1.00 43.72 128 GLY A O 1
ATOM 976 N N . SER A 1 129 ? 18.175 9.505 -11.472 1.00 43.53 129 SER A N 1
ATOM 977 C CA . SER A 1 129 ? 19.524 9.649 -12.042 1.00 43.53 129 SER A CA 1
ATOM 978 C C . SER A 1 129 ? 19.695 10.904 -12.917 1.00 43.53 129 SER A C 1
ATOM 980 O O . SER A 1 129 ? 18.742 11.387 -13.528 1.00 43.53 129 SER A O 1
ATOM 982 N N . ALA A 1 130 ? 20.943 11.380 -13.024 1.00 41.62 130 ALA A N 1
ATOM 983 C CA . ALA A 1 130 ? 21.399 12.585 -13.734 1.00 41.62 130 ALA A CA 1
ATOM 984 C C . ALA A 1 130 ? 21.062 12.672 -15.245 1.00 41.62 130 ALA A C 1
ATOM 986 O O . ALA A 1 130 ? 21.495 13.601 -15.916 1.00 41.62 130 ALA A O 1
ATOM 987 N N . SER A 1 131 ? 20.301 11.723 -15.795 1.00 43.25 131 SER A N 1
ATOM 988 C CA . SER A 1 131 ? 19.979 11.603 -17.226 1.00 43.25 131 SER A CA 1
ATOM 989 C C . SER A 1 131 ? 18.548 12.028 -17.605 1.00 43.25 131 SER A C 1
ATOM 991 O O . SER A 1 131 ? 18.185 11.953 -18.780 1.00 43.25 131 SER A O 1
ATOM 993 N N . SER A 1 132 ? 17.728 12.495 -16.650 1.00 44.94 132 SER A N 1
ATOM 994 C CA . SER A 1 132 ? 16.358 12.971 -16.905 1.00 44.94 132 SER A CA 1
ATOM 995 C C . SER A 1 132 ? 16.151 14.406 -16.383 1.00 44.94 132 SER A C 1
ATOM 997 O O . SER A 1 132 ? 16.272 14.623 -15.178 1.00 44.94 132 SER A O 1
ATOM 999 N N . PRO A 1 133 ? 15.829 15.400 -17.238 1.00 44.25 133 PRO A N 1
ATOM 1000 C CA . PRO A 1 133 ? 15.682 16.801 -16.821 1.00 44.25 133 PRO A CA 1
ATOM 1001 C C . PRO A 1 133 ? 14.428 17.080 -15.970 1.00 44.25 133 PRO A C 1
ATOM 1003 O O . PRO A 1 133 ? 14.322 18.152 -15.377 1.00 44.25 133 PRO A O 1
ATOM 1006 N N . TYR A 1 134 ? 13.494 16.129 -15.855 1.00 49.69 134 TYR A N 1
ATOM 1007 C CA . TYR A 1 134 ? 12.315 16.264 -14.999 1.00 49.69 134 TYR A CA 1
ATOM 1008 C C . TYR A 1 134 ? 12.499 15.445 -13.717 1.00 49.69 134 TYR A C 1
ATOM 1010 O O . TYR A 1 134 ? 12.450 14.217 -13.726 1.00 49.69 134 TYR A O 1
ATOM 1018 N N . ARG A 1 135 ? 12.713 16.137 -12.593 1.00 56.88 135 ARG A N 1
ATOM 1019 C CA . ARG A 1 135 ? 12.712 15.543 -11.248 1.00 56.88 135 ARG A CA 1
ATOM 1020 C C . ARG A 1 135 ? 11.288 15.116 -10.884 1.00 56.88 135 ARG A C 1
ATOM 1022 O O . ARG A 1 135 ? 10.409 15.972 -10.745 1.00 56.88 135 ARG A O 1
ATOM 1029 N N . THR A 1 136 ? 11.071 13.825 -10.655 1.00 66.38 136 THR A N 1
ATOM 1030 C CA . THR A 1 136 ? 9.865 13.346 -9.969 1.00 66.38 136 THR A CA 1
ATOM 1031 C C . THR A 1 136 ? 9.889 13.885 -8.542 1.00 66.38 136 THR A C 1
ATOM 1033 O O . THR A 1 136 ? 10.751 13.517 -7.744 1.00 66.38 136 THR A O 1
ATOM 1036 N N . ARG A 1 137 ? 8.987 14.816 -8.214 1.00 70.56 137 ARG A N 1
ATOM 1037 C CA . ARG A 1 137 ? 8.858 15.332 -6.847 1.00 70.56 137 ARG A CA 1
ATOM 1038 C C . ARG A 1 137 ? 7.841 14.499 -6.105 1.00 70.56 137 ARG A C 1
ATOM 1040 O O . ARG A 1 137 ? 6.702 14.347 -6.559 1.00 70.56 137 ARG A O 1
ATOM 1047 N N . ILE A 1 138 ? 8.253 13.992 -4.955 1.00 74.00 138 ILE A N 1
ATOM 1048 C CA . ILE A 1 138 ? 7.449 13.091 -4.146 1.00 74.00 138 ILE A CA 1
ATOM 1049 C C . ILE A 1 138 ? 7.224 13.743 -2.788 1.00 74.00 138 ILE A C 1
ATOM 1051 O O . ILE A 1 138 ? 8.041 14.479 -2.253 1.00 74.00 138 ILE A O 1
ATOM 1055 N N . LYS A 1 139 ? 6.052 13.506 -2.242 1.00 78.75 139 LYS A N 1
ATOM 1056 C CA . LYS A 1 139 ? 5.670 13.854 -0.891 1.00 78.75 139 LYS A CA 1
ATOM 1057 C C . LYS A 1 139 ? 5.638 12.536 -0.115 1.00 78.75 139 LYS A C 1
ATOM 1059 O O . LYS A 1 139 ? 4.754 11.720 -0.399 1.00 78.75 139 LYS A O 1
ATOM 1064 N N . PRO A 1 140 ? 6.641 12.248 0.733 1.00 77.81 140 PRO A N 1
ATOM 1065 C CA . PRO A 1 140 ? 6.703 10.986 1.460 1.00 77.81 140 PRO A CA 1
ATOM 1066 C C . PRO A 1 140 ? 5.542 10.901 2.453 1.00 77.81 140 PRO A C 1
ATOM 1068 O O . PRO A 1 140 ? 5.220 11.865 3.120 1.00 77.81 140 PRO A O 1
ATOM 1071 N N . GLY A 1 141 ? 4.896 9.751 2.567 1.00 78.12 141 GLY A N 1
ATOM 1072 C CA . GLY A 1 141 ? 3.842 9.516 3.547 1.00 78.12 141 GLY A CA 1
ATOM 1073 C C . GLY A 1 141 ? 4.361 9.359 4.983 1.00 78.12 141 GLY A C 1
ATOM 1074 O O . GLY A 1 141 ? 5.555 9.455 5.276 1.00 78.12 141 GLY A O 1
ATOM 1075 N N . SER A 1 142 ? 3.430 9.017 5.871 1.00 77.81 142 SER A N 1
ATOM 1076 C CA . SER A 1 142 ? 3.678 8.569 7.248 1.00 77.81 142 SER A CA 1
ATOM 1077 C C . SER A 1 142 ? 2.926 7.259 7.506 1.00 77.81 142 SER A C 1
ATOM 1079 O O . SER A 1 142 ? 2.244 6.735 6.618 1.00 77.81 142 SER A O 1
ATOM 1081 N N . THR A 1 143 ? 2.962 6.751 8.738 1.00 75.94 143 THR A N 1
ATOM 1082 C CA . THR A 1 143 ? 2.220 5.549 9.154 1.00 75.94 143 THR A CA 1
ATOM 1083 C C . THR A 1 143 ? 0.748 5.563 8.722 1.00 75.94 143 THR A C 1
ATOM 1085 O O . THR A 1 143 ? 0.231 4.550 8.265 1.00 75.94 143 THR A O 1
ATOM 1088 N N . PHE A 1 144 ? 0.056 6.706 8.768 1.00 78.06 144 PHE A N 1
ATOM 1089 C CA . PHE A 1 144 ? -1.365 6.799 8.380 1.00 78.06 144 PHE A CA 1
ATOM 1090 C C . PHE A 1 144 ? -1.633 7.749 7.212 1.00 78.06 144 PHE A C 1
ATOM 1092 O O . PHE A 1 144 ? -2.796 7.999 6.884 1.00 78.06 144 PHE A O 1
ATOM 1099 N N . LYS A 1 145 ? -0.574 8.255 6.573 1.00 82.06 145 LYS A N 1
ATOM 1100 C CA . LYS A 1 145 ? -0.658 9.106 5.386 1.00 82.06 145 LYS A CA 1
ATOM 1101 C C . LYS A 1 145 ? -0.130 8.359 4.166 1.00 82.06 145 LYS A C 1
ATOM 1103 O O . LYS A 1 145 ? 0.897 7.683 4.238 1.00 82.06 145 LYS A O 1
ATOM 1108 N N . ALA A 1 146 ? -0.841 8.459 3.052 1.00 83.25 146 ALA A N 1
ATOM 1109 C CA . ALA A 1 146 ? -0.337 7.985 1.767 1.00 83.25 146 ALA A CA 1
ATOM 1110 C C . ALA A 1 146 ? 0.755 8.933 1.248 1.00 83.25 146 ALA A C 1
ATOM 1112 O O . ALA A 1 146 ? 0.733 10.123 1.559 1.00 83.25 146 ALA A O 1
ATOM 1113 N N . TRP A 1 147 ? 1.691 8.414 0.459 1.00 81.44 147 TRP A N 1
ATOM 1114 C CA . TRP A 1 147 ? 2.644 9.239 -0.274 1.00 81.44 147 TRP A CA 1
ATOM 1115 C C . TRP A 1 147 ? 2.016 9.764 -1.565 1.00 81.44 147 TRP A C 1
ATOM 1117 O O . TRP A 1 147 ? 1.049 9.198 -2.083 1.00 81.44 147 TRP A O 1
ATOM 1127 N N . GLU A 1 148 ? 2.555 10.855 -2.102 1.00 79.81 148 GLU A N 1
ATOM 1128 C CA . GLU A 1 148 ? 2.017 11.493 -3.305 1.00 79.81 148 GLU A CA 1
ATOM 1129 C C . GLU A 1 148 ? 3.123 11.926 -4.268 1.00 79.81 148 GLU A C 1
ATOM 1131 O O . GLU A 1 148 ? 4.069 12.608 -3.892 1.00 79.81 148 GLU A O 1
ATOM 1136 N N . ILE A 1 149 ? 3.002 11.561 -5.540 1.00 76.88 149 ILE A N 1
ATOM 1137 C CA . ILE A 1 149 ? 3.820 12.133 -6.606 1.00 76.88 149 ILE A CA 1
ATOM 1138 C C . ILE A 1 149 ? 3.145 13.415 -7.076 1.00 76.88 149 ILE A C 1
ATOM 1140 O O . ILE A 1 149 ? 1.999 13.399 -7.523 1.00 76.88 149 ILE A O 1
ATOM 1144 N N . THR A 1 150 ? 3.875 14.521 -6.989 1.00 74.56 150 THR A N 1
ATOM 1145 C CA . THR A 1 150 ? 3.377 15.857 -7.348 1.00 74.56 150 THR A CA 1
ATOM 1146 C C . THR A 1 150 ? 3.765 16.281 -8.754 1.00 74.56 150 THR A C 1
ATOM 1148 O O . THR A 1 150 ? 3.004 17.002 -9.395 1.00 74.56 150 THR A O 1
ATOM 1151 N N . THR A 1 151 ? 4.927 15.833 -9.236 1.00 70.12 151 THR A N 1
ATOM 1152 C CA . THR A 1 151 ? 5.415 16.111 -10.592 1.00 70.12 151 THR A CA 1
ATOM 1153 C C . THR A 1 151 ? 5.972 14.837 -11.239 1.00 70.12 151 THR A C 1
ATOM 1155 O O . THR A 1 151 ? 6.621 14.057 -10.537 1.00 70.12 151 THR A O 1
ATOM 1158 N N . PRO A 1 152 ? 5.759 14.601 -12.552 1.00 66.75 152 PRO A N 1
ATOM 1159 C CA . PRO A 1 152 ? 4.878 15.347 -13.475 1.00 66.75 152 PRO A CA 1
ATOM 1160 C C . PRO A 1 152 ? 3.393 15.334 -13.054 1.00 66.75 152 PRO A C 1
ATOM 1162 O O . PRO A 1 152 ? 3.057 14.744 -12.035 1.00 66.75 152 PRO A O 1
ATOM 1165 N N . LEU A 1 153 ? 2.502 16.018 -13.773 1.00 69.00 153 LEU A N 1
ATOM 1166 C CA . LEU A 1 153 ? 1.048 15.907 -13.573 1.00 69.00 153 LEU A CA 1
ATOM 1167 C C . LEU A 1 153 ? 0.458 14.798 -14.467 1.00 69.00 153 LEU A C 1
ATOM 1169 O O . LEU A 1 153 ? 0.991 14.579 -15.558 1.00 69.00 153 LEU A O 1
ATOM 1173 N N . PRO A 1 154 ? -0.649 14.141 -14.066 1.00 70.62 154 PRO A N 1
ATOM 1174 C CA . PRO A 1 154 ? -1.460 14.393 -12.874 1.00 70.62 154 PRO A CA 1
ATOM 1175 C C . PRO A 1 154 ? -0.805 13.859 -11.597 1.00 70.62 154 PRO A C 1
ATOM 1177 O O . PRO A 1 154 ? 0.062 12.979 -11.638 1.00 70.62 154 PRO A O 1
ATOM 1180 N N . ARG A 1 155 ? -1.223 14.421 -10.456 1.00 75.00 155 ARG A N 1
ATOM 1181 C CA . ARG A 1 155 ? -0.776 13.953 -9.143 1.00 75.00 155 ARG A CA 1
ATOM 1182 C C . ARG A 1 155 ? -1.262 12.525 -8.913 1.00 75.00 155 ARG A C 1
ATOM 1184 O O . ARG A 1 155 ? -2.391 12.191 -9.266 1.00 75.00 155 ARG A O 1
ATOM 1191 N N . PHE A 1 156 ? -0.423 11.702 -8.300 1.00 77.56 156 PHE A N 1
ATOM 1192 C CA . PHE A 1 156 ? -0.748 10.309 -8.013 1.00 77.56 156 PHE A CA 1
ATOM 1193 C C . PHE A 1 156 ? -0.486 9.996 -6.545 1.00 77.56 156 PHE A C 1
ATOM 1195 O O . PHE A 1 156 ? 0.603 10.269 -6.048 1.00 77.56 156 PHE A O 1
ATOM 1202 N N . ARG A 1 157 ? -1.471 9.414 -5.858 1.00 80.88 157 ARG 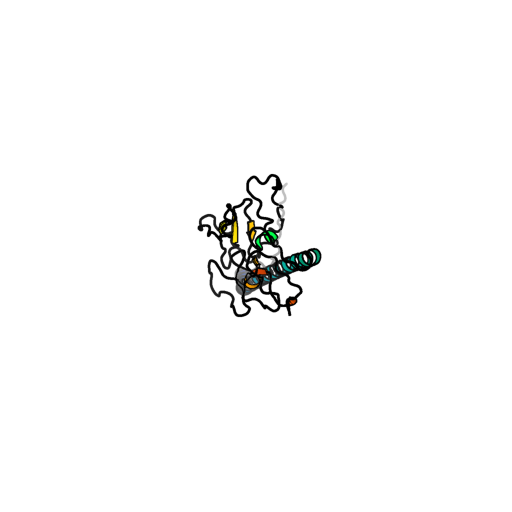A N 1
ATOM 1203 C CA . ARG A 1 157 ? -1.386 9.078 -4.435 1.00 80.88 157 ARG A CA 1
ATOM 1204 C C . ARG A 1 157 ? -1.440 7.573 -4.236 1.00 80.88 157 ARG A C 1
ATOM 1206 O O . ARG A 1 157 ? -2.314 6.909 -4.789 1.00 80.88 157 ARG A O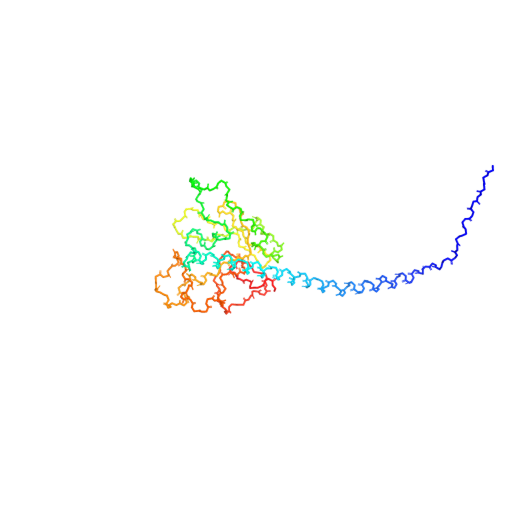 1
ATOM 1213 N N . CYS A 1 158 ? -0.546 7.063 -3.401 1.00 82.62 158 CYS A N 1
ATOM 1214 C CA . CYS A 1 158 ? -0.452 5.643 -3.110 1.00 82.62 158 CYS A CA 1
ATOM 1215 C C . CYS A 1 158 ? 0.131 5.404 -1.715 1.00 82.62 158 CYS A C 1
ATOM 1217 O O . CYS A 1 158 ? 0.808 6.256 -1.148 1.00 82.62 158 CYS A O 1
ATOM 1219 N N . SER A 1 159 ? -0.172 4.250 -1.132 1.00 83.50 159 SER A N 1
ATOM 1220 C CA . SER A 1 159 ? 0.408 3.801 0.142 1.00 83.50 159 SER A CA 1
ATOM 1221 C C . SER A 1 159 ? 1.286 2.561 -0.012 1.00 83.50 159 SER A C 1
ATOM 1223 O O . SER A 1 159 ? 1.825 2.072 0.970 1.00 83.50 159 SER A O 1
ATOM 1225 N N . TYR A 1 160 ? 1.386 2.019 -1.221 1.00 85.06 160 TYR A N 1
ATOM 1226 C CA . TYR A 1 160 ? 2.183 0.841 -1.543 1.00 85.06 160 TYR A CA 1
ATOM 1227 C C . TYR A 1 160 ? 3.377 1.230 -2.396 1.00 85.06 160 TYR A C 1
ATOM 1229 O O . TYR A 1 160 ? 3.346 2.254 -3.065 1.00 85.06 160 TYR A O 1
ATOM 1237 N N . GLY A 1 161 ? 4.422 0.424 -2.415 1.00 80.12 161 GLY A N 1
ATOM 1238 C CA . GLY A 1 161 ? 5.618 0.696 -3.195 1.00 80.12 161 GLY A CA 1
ATOM 1239 C C . GLY A 1 161 ? 6.474 -0.543 -3.344 1.00 80.12 161 GLY A C 1
ATOM 1240 O O . GLY A 1 161 ? 6.144 -1.618 -2.844 1.00 80.12 161 GLY A O 1
ATOM 1241 N N . PHE A 1 162 ? 7.561 -0.400 -4.085 1.00 79.50 162 PHE A N 1
ATOM 1242 C CA . PHE A 1 162 ? 8.399 -1.526 -4.455 1.00 79.50 162 PHE A CA 1
ATOM 1243 C C . PHE A 1 162 ? 9.498 -1.791 -3.443 1.00 79.50 162 PHE A C 1
ATOM 1245 O O . PHE A 1 162 ? 10.118 -0.870 -2.901 1.00 79.50 162 PHE A O 1
ATOM 1252 N N . ASN A 1 163 ? 9.793 -3.074 -3.276 1.00 79.94 163 ASN A N 1
ATOM 1253 C CA . ASN A 1 163 ? 10.977 -3.517 -2.578 1.00 79.94 163 ASN A CA 1
ATOM 1254 C C . ASN A 1 163 ? 12.227 -3.207 -3.416 1.00 79.94 163 ASN A C 1
ATOM 1256 O O . ASN A 1 163 ? 12.569 -3.928 -4.354 1.00 79.94 163 ASN A O 1
ATOM 1260 N N . LEU A 1 164 ? 12.922 -2.123 -3.070 1.00 74.31 164 LEU A N 1
ATOM 1261 C CA . LEU A 1 164 ? 14.120 -1.675 -3.774 1.00 74.31 164 LEU A CA 1
ATOM 1262 C C . LEU A 1 164 ? 15.291 -2.647 -3.598 1.00 74.31 164 LEU A C 1
ATOM 1264 O O . LEU A 1 164 ? 16.162 -2.681 -4.462 1.00 74.31 164 LEU A O 1
ATOM 1268 N N . TRP A 1 165 ? 15.307 -3.457 -2.530 1.00 73.50 165 TRP A N 1
ATOM 1269 C CA . TRP A 1 165 ? 16.369 -4.441 -2.284 1.00 73.50 165 TRP A CA 1
ATOM 1270 C C . TRP A 1 165 ? 16.562 -5.395 -3.470 1.00 73.50 165 TRP A C 1
ATOM 1272 O O . TRP A 1 165 ? 17.702 -5.702 -3.817 1.00 73.50 165 TRP A O 1
ATOM 1282 N N . LEU A 1 166 ? 15.475 -5.741 -4.168 1.00 71.75 166 LEU A N 1
ATOM 1283 C CA . LEU A 1 166 ? 15.468 -6.546 -5.397 1.00 71.75 166 LEU A CA 1
ATOM 1284 C C . LEU A 1 166 ? 16.317 -5.967 -6.542 1.00 71.75 166 LEU A C 1
ATOM 1286 O O . LEU A 1 166 ? 16.715 -6.690 -7.449 1.00 71.75 166 LEU A O 1
ATOM 1290 N N . PHE A 1 167 ? 16.584 -4.662 -6.515 1.00 69.50 167 PHE A N 1
ATOM 1291 C CA . PHE A 1 167 ? 17.367 -3.943 -7.520 1.00 69.50 167 PHE A CA 1
ATOM 1292 C C . PHE A 1 167 ? 18.755 -3.536 -6.999 1.00 69.50 167 PHE A C 1
ATOM 1294 O O . PHE A 1 167 ? 19.482 -2.809 -7.679 1.00 69.50 167 PHE A O 1
ATOM 1301 N N . THR A 1 168 ? 19.125 -3.969 -5.788 1.00 64.44 168 THR A N 1
ATOM 1302 C CA . THR A 1 168 ? 20.441 -3.700 -5.194 1.00 64.44 168 THR A CA 1
ATOM 1303 C C . THR A 1 168 ? 21.447 -4.792 -5.536 1.00 64.44 168 THR A C 1
ATOM 1305 O O . THR A 1 168 ? 21.094 -5.935 -5.809 1.00 64.44 168 THR A O 1
ATOM 1308 N N . SER A 1 169 ? 22.734 -4.458 -5.441 1.00 57.12 169 SER A N 1
ATOM 1309 C CA . SER A 1 169 ? 23.841 -5.406 -5.623 1.00 57.12 169 SER A CA 1
ATOM 1310 C C . SER A 1 169 ? 23.922 -6.510 -4.558 1.00 57.12 169 SER A C 1
ATOM 1312 O O . SER A 1 169 ? 24.743 -7.410 -4.695 1.00 57.12 169 SER A O 1
ATOM 1314 N N . HIS A 1 170 ? 23.132 -6.422 -3.484 1.00 57.47 170 HIS A N 1
ATOM 1315 C CA . HIS A 1 170 ? 23.151 -7.353 -2.350 1.00 57.47 170 HIS A CA 1
ATOM 1316 C C . HIS A 1 170 ? 22.147 -8.511 -2.484 1.00 57.47 170 HIS A C 1
ATOM 1318 O O . HIS A 1 170 ? 22.139 -9.402 -1.638 1.00 57.47 170 HIS A O 1
ATOM 1324 N N . PHE A 1 171 ? 21.295 -8.496 -3.509 1.00 63.47 171 PHE A N 1
ATOM 1325 C CA . PHE A 1 171 ? 20.345 -9.567 -3.808 1.00 63.47 171 PHE A CA 1
ATOM 1326 C C . PHE A 1 171 ? 21.044 -10.766 -4.489 1.00 63.47 171 PHE A C 1
ATOM 1328 O O . PHE A 1 171 ? 21.972 -10.548 -5.265 1.00 63.47 171 PHE A O 1
ATOM 1335 N N . ASP A 1 172 ? 20.624 -12.008 -4.184 1.00 54.44 172 ASP A N 1
ATOM 1336 C CA . ASP A 1 172 ? 21.267 -13.286 -4.576 1.00 54.44 172 ASP A CA 1
ATOM 1337 C C . ASP A 1 172 ? 21.823 -13.284 -6.020 1.00 54.44 172 ASP A C 1
ATOM 1339 O O . ASP A 1 172 ? 21.113 -13.093 -7.008 1.00 54.44 172 ASP A O 1
ATOM 1343 N N . THR A 1 173 ? 23.140 -13.495 -6.103 1.00 51.91 173 THR A N 1
ATOM 1344 C CA . THR A 1 173 ? 24.043 -13.201 -7.227 1.00 51.91 173 THR A CA 1
ATOM 1345 C C . THR A 1 173 ? 24.433 -14.432 -8.048 1.00 51.91 173 THR A C 1
ATOM 1347 O O . THR A 1 173 ? 25.407 -14.398 -8.802 1.00 51.91 173 THR A O 1
ATOM 1350 N N . SER A 1 174 ? 23.671 -15.526 -7.965 1.00 49.50 174 SER A N 1
ATOM 1351 C CA . SER A 1 174 ? 23.791 -16.595 -8.973 1.00 49.50 174 SER A CA 1
ATOM 1352 C C . SER A 1 174 ? 23.392 -16.122 -10.385 1.00 49.50 174 SER A C 1
ATOM 1354 O O . SER A 1 174 ? 23.791 -16.731 -11.378 1.00 49.50 174 SER A O 1
ATOM 1356 N N . ALA A 1 175 ? 22.681 -14.992 -10.494 1.00 49.91 175 ALA A N 1
ATOM 1357 C CA . ALA A 1 175 ? 22.493 -14.251 -11.737 1.00 49.91 175 ALA A CA 1
ATOM 1358 C C . ALA A 1 175 ? 23.756 -13.432 -12.111 1.00 49.91 175 ALA A C 1
ATOM 1360 O O . ALA A 1 175 ? 24.377 -12.812 -11.244 1.00 49.91 175 ALA A O 1
ATOM 1361 N N . PRO A 1 176 ? 24.159 -13.390 -13.397 1.00 46.78 176 PRO A N 1
ATOM 1362 C CA . PRO A 1 176 ? 25.414 -12.773 -13.829 1.00 46.78 176 PRO A CA 1
ATOM 1363 C C . PRO A 1 176 ? 25.539 -11.289 -13.429 1.00 46.78 176 PRO A C 1
ATOM 1365 O O . PRO A 1 176 ? 24.593 -10.509 -13.539 1.00 46.78 176 PRO A O 1
ATOM 1368 N N . LYS A 1 177 ? 26.760 -10.901 -13.019 1.00 45.16 177 LYS A N 1
ATOM 1369 C CA . LYS A 1 177 ? 27.186 -9.644 -12.350 1.00 45.16 177 LYS A CA 1
ATOM 1370 C C . LYS A 1 177 ? 26.876 -8.303 -13.058 1.00 45.16 177 LYS A C 1
ATOM 1372 O O . LYS A 1 177 ? 27.346 -7.257 -12.615 1.00 45.16 177 LYS A O 1
ATOM 1377 N N . HIS A 1 178 ? 26.097 -8.273 -14.137 1.00 45.47 178 HIS A N 1
ATOM 1378 C CA . HIS A 1 178 ? 25.788 -7.049 -14.896 1.00 45.47 178 HIS A CA 1
ATOM 1379 C C . HIS A 1 178 ? 24.594 -6.248 -14.327 1.00 45.47 178 HIS A C 1
ATOM 1381 O O . HIS A 1 178 ? 24.144 -5.280 -14.940 1.00 45.47 178 HIS A O 1
ATOM 1387 N N . PHE A 1 179 ? 24.103 -6.636 -13.148 1.00 47.72 179 PHE A N 1
ATOM 1388 C CA . PHE A 1 179 ? 22.973 -6.053 -12.424 1.00 47.72 179 PHE A CA 1
ATOM 1389 C C . PHE A 1 179 ? 23.367 -4.784 -11.662 1.00 47.72 179 PHE A C 1
ATOM 1391 O O . PHE A 1 179 ? 23.574 -4.773 -10.451 1.00 47.72 179 PHE A O 1
ATOM 1398 N N . ARG A 1 180 ? 23.513 -3.686 -12.397 1.00 49.03 180 ARG A N 1
ATOM 1399 C CA . ARG A 1 180 ? 23.553 -2.343 -11.813 1.00 49.03 180 ARG A CA 1
ATOM 1400 C C . ARG A 1 180 ? 22.171 -1.730 -12.012 1.00 49.03 180 ARG A C 1
ATOM 1402 O O . ARG A 1 180 ? 21.540 -2.022 -13.030 1.00 49.03 180 ARG A O 1
ATOM 1409 N N . LEU A 1 181 ? 21.707 -0.939 -11.034 1.00 46.78 181 LEU A N 1
ATOM 1410 C CA . LEU A 1 181 ? 20.507 -0.093 -11.125 1.00 46.78 181 LEU A CA 1
ATOM 1411 C C . LEU A 1 181 ? 20.315 0.375 -12.580 1.00 46.78 181 LEU A C 1
ATOM 1413 O O . LEU A 1 181 ? 21.308 0.704 -13.222 1.00 46.78 181 LEU A O 1
ATOM 1417 N N . PHE A 1 182 ? 19.079 0.400 -13.092 1.00 48.69 182 PHE A N 1
ATOM 1418 C CA . PHE A 1 182 ? 18.721 0.788 -14.477 1.00 48.69 182 PHE A CA 1
ATOM 1419 C C . PHE A 1 182 ? 18.665 -0.331 -15.549 1.00 48.69 182 PHE A C 1
ATOM 1421 O O . PHE A 1 182 ? 18.593 -0.012 -16.734 1.00 48.69 182 PHE A O 1
ATOM 1428 N N . ARG A 1 183 ? 18.631 -1.623 -15.180 1.00 54.06 183 ARG A N 1
ATOM 1429 C CA . ARG A 1 183 ? 18.283 -2.746 -16.086 1.00 54.06 183 ARG A CA 1
ATOM 1430 C C . ARG A 1 183 ? 17.159 -3.623 -15.501 1.00 54.06 183 ARG A C 1
ATOM 1432 O O . ARG A 1 183 ? 16.986 -3.626 -14.283 1.00 54.06 183 ARG A O 1
ATOM 1439 N N . PRO A 1 184 ? 16.374 -4.334 -16.333 1.00 59.50 184 PRO A N 1
ATOM 1440 C CA . PRO A 1 184 ? 15.185 -5.054 -15.879 1.00 59.50 184 PRO A CA 1
ATOM 1441 C C . PRO A 1 184 ? 15.574 -6.258 -15.027 1.00 59.50 184 PRO A C 1
ATOM 1443 O O . PRO A 1 184 ? 16.438 -7.047 -15.419 1.00 59.50 184 PRO A O 1
ATOM 1446 N N . LEU A 1 185 ? 14.915 -6.410 -13.876 1.00 69.44 185 LEU A N 1
ATOM 1447 C CA . LEU A 1 185 ? 15.103 -7.570 -13.010 1.00 69.44 185 LEU A CA 1
ATOM 1448 C C . LEU A 1 185 ? 14.476 -8.806 -13.645 1.00 69.44 185 LEU A C 1
ATOM 1450 O O . LEU A 1 185 ? 13.278 -8.825 -13.902 1.00 69.44 185 LEU A O 1
ATOM 1454 N N . TYR A 1 186 ? 15.281 -9.835 -13.883 1.00 71.31 186 TYR A N 1
ATOM 1455 C CA . TYR A 1 186 ? 14.805 -11.117 -14.382 1.00 71.31 186 TYR A CA 1
ATOM 1456 C C . TYR A 1 186 ? 14.501 -12.022 -13.190 1.00 71.31 186 TYR A C 1
ATOM 1458 O O . TYR A 1 186 ? 15.407 -12.349 -12.424 1.00 71.31 186 TYR A O 1
ATOM 1466 N N . ILE A 1 187 ? 13.228 -12.381 -13.007 1.00 73.19 187 ILE A N 1
ATOM 1467 C CA . ILE A 1 187 ? 12.760 -13.029 -11.773 1.00 73.19 187 ILE A CA 1
ATOM 1468 C C . ILE A 1 187 ? 12.776 -14.561 -11.813 1.00 73.19 187 ILE A C 1
ATOM 1470 O O . ILE A 1 187 ? 12.857 -15.186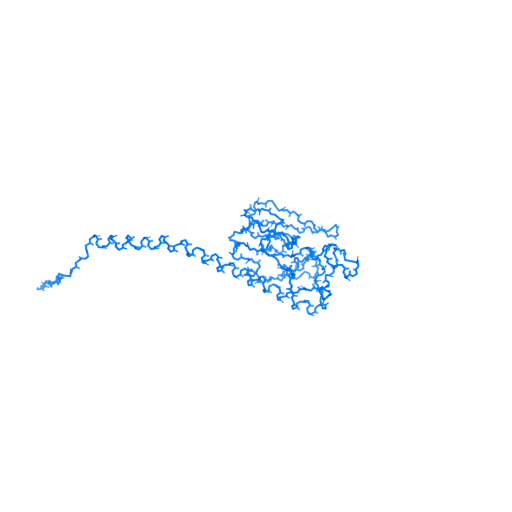 -10.762 1.00 73.19 187 ILE A O 1
ATOM 1474 N N . TYR A 1 188 ? 12.770 -15.187 -12.994 1.00 73.81 188 TYR A N 1
ATOM 1475 C CA . TYR A 1 188 ? 12.784 -16.652 -13.112 1.00 73.81 188 TYR A CA 1
ATOM 1476 C C . TYR A 1 188 ? 13.983 -17.388 -12.482 1.00 73.81 188 TYR A C 1
ATOM 1478 O O . TYR A 1 188 ? 13.771 -18.475 -11.949 1.00 73.81 188 TYR A O 1
ATOM 1486 N N . PRO A 1 189 ? 15.230 -16.872 -12.497 1.00 71.81 189 PRO A N 1
ATOM 1487 C CA . PRO A 1 189 ? 16.360 -17.581 -11.898 1.00 71.81 189 PRO A CA 1
ATOM 1488 C C . PRO A 1 189 ? 16.393 -17.452 -10.368 1.00 71.81 189 PRO A C 1
ATOM 1490 O O . PRO A 1 189 ? 17.248 -18.055 -9.722 1.00 71.81 189 PRO A O 1
ATOM 1493 N N . ILE A 1 190 ? 15.490 -16.666 -9.776 1.00 72.75 190 ILE A N 1
ATOM 1494 C CA . ILE A 1 190 ? 15.474 -16.403 -8.342 1.00 72.75 190 ILE A CA 1
ATOM 1495 C C . ILE A 1 190 ? 14.939 -17.631 -7.602 1.00 72.75 190 ILE A C 1
ATOM 1497 O O . ILE A 1 190 ? 13.760 -17.988 -7.690 1.00 72.75 190 ILE A O 1
ATOM 1501 N N . LYS A 1 191 ? 15.799 -18.264 -6.801 1.00 71.50 191 LYS A N 1
ATOM 1502 C CA . LYS A 1 191 ? 15.378 -19.348 -5.911 1.00 71.50 191 LYS A CA 1
ATOM 1503 C C . LYS A 1 191 ? 14.404 -18.813 -4.862 1.00 71.50 191 LYS A C 1
ATOM 1505 O O . LYS A 1 191 ? 14.662 -17.809 -4.212 1.00 71.50 191 LYS A O 1
ATOM 1510 N N . GLY A 1 192 ? 13.281 -19.505 -4.678 1.00 73.88 192 GLY A N 1
ATOM 1511 C CA . GLY A 1 192 ? 12.287 -19.115 -3.676 1.00 73.88 192 GLY A CA 1
ATOM 1512 C C . GLY A 1 192 ? 11.499 -17.848 -4.023 1.00 73.88 192 GLY A C 1
ATOM 1513 O O . GLY A 1 192 ? 10.940 -17.240 -3.116 1.00 73.88 192 GLY A O 1
ATOM 1514 N N . MET A 1 193 ? 11.402 -17.478 -5.309 1.00 71.38 193 MET A N 1
ATOM 1515 C CA . MET A 1 193 ? 10.714 -16.266 -5.788 1.00 71.38 193 MET A CA 1
ATOM 1516 C C . MET A 1 193 ? 9.319 -16.031 -5.180 1.00 71.38 193 MET A C 1
ATOM 1518 O O . MET A 1 193 ? 8.951 -14.894 -4.910 1.00 71.38 193 MET A O 1
ATOM 1522 N N . ALA A 1 194 ? 8.567 -17.098 -4.887 1.00 74.31 194 ALA A N 1
ATOM 1523 C CA . ALA A 1 194 ? 7.232 -17.013 -4.294 1.00 74.31 194 ALA A CA 1
ATOM 1524 C C . ALA A 1 194 ? 7.207 -16.437 -2.863 1.00 74.31 194 ALA A C 1
ATOM 1526 O O . ALA A 1 194 ? 6.153 -16.014 -2.397 1.00 74.31 194 ALA A O 1
ATOM 1527 N N . LYS A 1 195 ? 8.341 -16.445 -2.151 1.00 75.00 195 LYS A N 1
ATOM 1528 C CA . LYS A 1 195 ? 8.455 -15.940 -0.773 1.00 75.00 195 LYS A CA 1
ATOM 1529 C C . LYS A 1 195 ? 8.910 -14.484 -0.704 1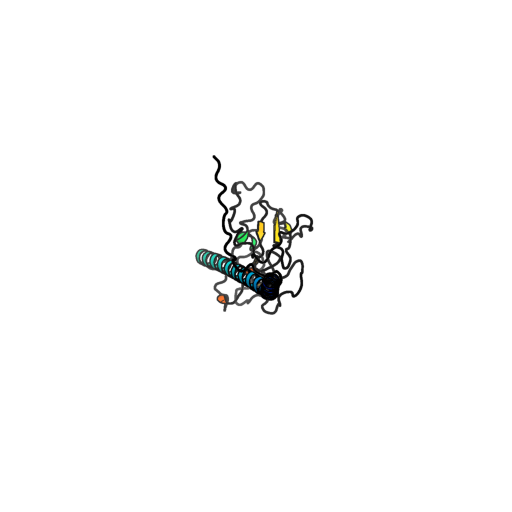.00 75.00 195 LYS A C 1
ATOM 1531 O O . LYS A 1 195 ? 8.840 -13.886 0.363 1.00 75.00 195 LYS A O 1
ATOM 1536 N N . ILE A 1 196 ? 9.377 -13.916 -1.815 1.00 75.56 196 ILE A N 1
ATOM 1537 C CA . ILE A 1 196 ? 10.031 -12.611 -1.811 1.00 75.56 196 ILE A CA 1
ATOM 1538 C C . ILE A 1 196 ? 8.987 -11.521 -2.075 1.00 75.56 196 ILE A C 1
ATOM 1540 O O . ILE A 1 196 ? 8.381 -11.502 -3.150 1.00 75.56 196 ILE A O 1
ATOM 1544 N N . PRO A 1 197 ? 8.759 -10.590 -1.131 1.00 77.88 197 PRO A N 1
ATOM 1545 C CA . PRO A 1 197 ? 7.785 -9.531 -1.332 1.00 77.88 197 PRO A CA 1
ATOM 1546 C C . PRO A 1 197 ? 8.321 -8.511 -2.341 1.00 77.88 197 PRO A C 1
ATOM 1548 O O . PRO A 1 197 ? 9.346 -7.863 -2.113 1.00 77.88 197 PRO A O 1
ATOM 1551 N N . VAL A 1 198 ? 7.609 -8.365 -3.461 1.00 79.12 198 VAL A N 1
ATOM 1552 C CA . VAL A 1 198 ? 7.923 -7.364 -4.494 1.00 79.12 198 VAL A CA 1
ATOM 1553 C C . VAL A 1 198 ? 7.264 -6.019 -4.194 1.00 79.12 198 VAL A C 1
ATOM 1555 O O . VAL A 1 198 ? 7.890 -4.973 -4.364 1.00 79.12 198 VAL A O 1
ATOM 1558 N N . PHE A 1 199 ? 6.024 -6.057 -3.703 1.00 82.06 199 PHE A N 1
ATOM 1559 C CA . PHE A 1 199 ? 5.262 -4.899 -3.246 1.00 82.06 199 PHE A CA 1
ATOM 1560 C C . PHE A 1 199 ? 5.144 -4.887 -1.725 1.00 82.06 199 PHE A C 1
ATOM 1562 O O . PHE A 1 199 ? 4.964 -5.930 -1.098 1.00 82.06 199 PHE A O 1
ATOM 1569 N N . LEU A 1 200 ? 5.214 -3.692 -1.149 1.00 83.00 200 LEU A N 1
ATOM 1570 C CA . LEU A 1 200 ? 5.178 -3.432 0.285 1.00 83.00 200 LEU A CA 1
ATOM 1571 C C . LEU A 1 200 ? 4.232 -2.262 0.569 1.00 83.00 200 LEU A C 1
ATOM 1573 O O . LEU A 1 200 ? 4.081 -1.376 -0.268 1.00 83.00 200 LEU A O 1
ATOM 1577 N N . ASP A 1 201 ? 3.617 -2.226 1.751 1.00 83.50 201 ASP A N 1
ATOM 1578 C CA . ASP A 1 201 ? 3.035 -0.990 2.290 1.00 83.50 201 ASP A CA 1
ATOM 1579 C C . ASP A 1 201 ? 4.176 -0.116 2.828 1.00 83.50 201 ASP A C 1
ATOM 1581 O O . ASP A 1 201 ? 5.017 -0.575 3.603 1.00 83.50 201 ASP A O 1
ATOM 1585 N N . CYS A 1 202 ? 4.275 1.121 2.347 1.00 79.56 202 CYS A N 1
ATOM 1586 C CA . CYS A 1 202 ? 5.410 1.997 2.614 1.00 79.56 202 CYS A CA 1
ATOM 1587 C C . CYS A 1 202 ? 5.055 3.479 2.465 1.00 79.56 202 CYS A C 1
ATOM 1589 O O . CYS A 1 202 ? 4.026 3.866 1.910 1.00 79.56 202 CYS A O 1
ATOM 1591 N N . THR A 1 203 ? 5.928 4.339 2.988 1.00 78.81 203 THR A N 1
ATOM 1592 C CA . THR A 1 203 ? 5.761 5.802 2.949 1.00 78.81 203 THR A CA 1
ATOM 1593 C C . THR A 1 203 ? 6.421 6.461 1.754 1.00 78.81 203 THR A C 1
ATOM 1595 O O . THR A 1 203 ? 6.347 7.671 1.593 1.00 78.81 203 THR A O 1
ATOM 1598 N N . VAL A 1 204 ? 7.049 5.691 0.881 1.00 77.00 204 VAL A N 1
ATOM 1599 C CA . VAL A 1 204 ? 7.663 6.184 -0.348 1.00 77.00 204 VAL A CA 1
ATOM 1600 C C . VAL A 1 204 ? 7.477 5.143 -1.442 1.00 77.00 204 VAL A C 1
ATOM 1602 O O . VAL A 1 204 ? 7.340 3.964 -1.132 1.00 77.00 204 VAL A O 1
ATOM 1605 N N . PRO A 1 205 ? 7.516 5.515 -2.725 1.00 76.12 205 PRO A N 1
ATOM 1606 C CA . PRO A 1 205 ? 7.250 4.562 -3.802 1.00 76.12 205 PRO A CA 1
ATOM 1607 C C . PRO A 1 205 ? 8.240 3.397 -3.912 1.00 76.12 205 PRO A C 1
ATOM 1609 O O . PRO A 1 205 ? 7.952 2.401 -4.573 1.00 76.12 205 PRO A O 1
ATOM 1612 N N . MET A 1 206 ? 9.415 3.526 -3.299 1.00 74.88 206 MET A N 1
ATOM 1613 C CA . MET A 1 206 ? 10.455 2.506 -3.269 1.00 74.88 206 MET A CA 1
ATOM 1614 C C . MET A 1 206 ? 11.181 2.551 -1.927 1.00 74.88 206 MET A C 1
ATOM 1616 O O . MET A 1 206 ? 11.516 3.631 -1.447 1.00 74.88 206 MET A O 1
ATOM 1620 N N . VAL A 1 207 ? 11.430 1.388 -1.330 1.00 73.75 207 VAL A N 1
ATOM 1621 C CA . VAL A 1 207 ? 12.106 1.272 -0.031 1.00 73.75 207 VAL A CA 1
ATOM 1622 C C . VAL A 1 207 ? 12.984 0.019 -0.010 1.00 73.75 207 VAL A C 1
ATOM 1624 O O . VAL A 1 207 ? 12.549 -1.023 -0.505 1.00 73.75 207 VAL A O 1
ATOM 1627 N N . PRO A 1 208 ? 14.227 0.076 0.501 1.00 72.25 208 PRO A N 1
ATOM 1628 C CA . PRO A 1 208 ? 15.015 -1.133 0.707 1.00 72.25 208 PRO A CA 1
ATOM 1629 C C . PRO A 1 208 ? 14.374 -1.967 1.822 1.00 72.25 208 PRO A C 1
ATOM 1631 O O . PRO A 1 208 ? 14.225 -1.489 2.944 1.00 72.25 208 PRO A O 1
ATOM 1634 N N . PHE A 1 209 ? 13.989 -3.208 1.524 1.00 71.38 209 PHE A N 1
ATOM 1635 C CA . PHE A 1 209 ? 13.456 -4.137 2.515 1.00 71.38 209 PHE A CA 1
ATOM 1636 C C . PHE A 1 209 ? 14.269 -5.431 2.562 1.00 71.38 209 PHE A C 1
ATOM 1638 O O . PHE A 1 209 ? 14.495 -6.088 1.549 1.00 71.38 209 PHE A O 1
ATOM 1645 N N . LEU A 1 210 ? 14.653 -5.794 3.778 1.00 65.69 210 LEU A N 1
ATOM 1646 C CA . LEU A 1 210 ? 15.220 -7.062 4.201 1.00 65.69 210 LEU A CA 1
ATOM 1647 C C . LEU A 1 210 ? 14.238 -7.704 5.182 1.00 65.69 210 LEU A C 1
ATOM 1649 O O . LEU A 1 210 ? 13.636 -7.001 5.993 1.00 65.69 210 LEU A O 1
ATOM 1653 N N . GLU A 1 211 ? 14.137 -9.033 5.166 1.00 65.25 211 GLU A N 1
ATOM 1654 C CA . GLU A 1 211 ? 13.272 -9.800 6.081 1.00 65.25 211 GLU A CA 1
ATOM 1655 C C . GLU A 1 211 ? 13.543 -9.520 7.572 1.00 65.25 211 GLU A C 1
ATOM 1657 O O . GLU A 1 211 ? 12.682 -9.758 8.412 1.00 65.25 211 GLU A O 1
ATOM 1662 N N . THR A 1 212 ? 14.724 -8.997 7.909 1.00 66.88 212 THR A N 1
ATOM 1663 C CA . THR A 1 212 ? 15.136 -8.666 9.279 1.00 66.88 212 THR A CA 1
ATOM 1664 C C . THR A 1 212 ? 14.595 -7.335 9.796 1.00 66.88 212 THR A C 1
ATOM 1666 O O . THR A 1 212 ? 14.710 -7.066 10.992 1.00 66.88 212 THR A O 1
ATOM 1669 N N . TYR A 1 213 ? 14.030 -6.480 8.942 1.00 67.88 213 TYR A N 1
ATOM 1670 C CA . TYR A 1 213 ? 13.485 -5.215 9.414 1.00 67.88 213 TYR A CA 1
ATOM 1671 C C . TYR A 1 213 ? 12.139 -5.405 10.120 1.00 67.88 213 TYR A C 1
ATOM 1673 O O . TYR A 1 213 ? 11.258 -6.132 9.658 1.00 67.88 213 TYR A O 1
ATOM 1681 N N . THR A 1 214 ? 11.938 -4.661 11.205 1.00 65.06 214 THR A N 1
ATOM 1682 C CA . THR A 1 214 ? 10.684 -4.642 11.962 1.00 65.06 214 THR A CA 1
ATOM 1683 C C . THR A 1 214 ? 9.800 -3.451 11.568 1.00 65.06 214 THR A C 1
ATOM 1685 O O . THR A 1 214 ? 10.321 -2.385 11.226 1.00 65.06 214 THR A O 1
ATOM 1688 N N . PRO A 1 215 ? 8.459 -3.589 11.612 1.00 65.00 215 PRO A N 1
ATOM 1689 C CA . PRO A 1 215 ? 7.555 -2.464 11.389 1.00 65.00 215 PRO A CA 1
ATOM 1690 C C . PRO A 1 215 ? 7.773 -1.361 12.443 1.00 65.00 215 PRO A C 1
ATOM 1692 O O . PRO A 1 215 ? 7.941 -1.682 13.624 1.00 65.00 215 PRO A O 1
ATOM 1695 N N . PRO A 1 216 ? 7.717 -0.070 12.073 1.00 63.91 216 PRO A N 1
ATOM 1696 C CA . PRO A 1 216 ? 7.853 1.020 13.034 1.00 63.91 216 PRO A CA 1
ATOM 1697 C C . PRO A 1 216 ? 6.701 1.030 14.046 1.00 63.91 216 PRO A C 1
ATOM 1699 O O . PRO A 1 216 ? 5.534 0.905 13.678 1.00 63.91 216 PRO A O 1
ATOM 1702 N N . VAL A 1 217 ? 7.027 1.224 15.328 1.00 62.94 217 VAL A N 1
ATOM 1703 C CA . VAL A 1 217 ? 6.044 1.219 16.432 1.00 62.94 217 VAL A CA 1
ATOM 1704 C C . VAL A 1 217 ? 5.267 2.542 16.525 1.00 62.94 217 VAL A C 1
ATOM 1706 O O . VAL A 1 217 ? 4.109 2.552 16.937 1.00 62.94 217 VAL A O 1
ATOM 1709 N N . ASN A 1 218 ? 5.884 3.654 16.108 1.00 67.81 218 ASN A N 1
ATOM 1710 C CA . ASN A 1 218 ? 5.341 5.012 16.222 1.00 67.81 218 ASN A CA 1
ATOM 1711 C C . ASN A 1 218 ? 5.165 5.677 14.848 1.00 67.81 218 ASN A C 1
ATOM 1713 O O . ASN A 1 218 ? 5.662 5.178 13.837 1.00 67.81 218 ASN A O 1
ATOM 1717 N N . GLU A 1 219 ? 4.466 6.820 14.813 1.00 69.81 219 GLU A N 1
ATOM 1718 C CA . GLU A 1 219 ? 4.352 7.620 13.591 1.00 69.81 219 GLU A CA 1
ATOM 1719 C C . GLU A 1 219 ? 5.730 8.134 13.165 1.00 69.81 219 GLU A C 1
ATOM 1721 O O . GLU A 1 219 ? 6.374 8.893 13.888 1.00 69.81 219 GLU A O 1
ATOM 1726 N N . GLN A 1 220 ? 6.190 7.675 12.002 1.00 67.25 220 GLN A N 1
ATOM 1727 C CA . GLN A 1 220 ? 7.464 8.072 11.415 1.00 67.25 220 GLN A CA 1
ATOM 1728 C C . GLN A 1 220 ? 7.241 8.558 9.987 1.00 67.25 220 GLN A C 1
ATOM 1730 O O . GLN A 1 220 ? 6.463 7.973 9.227 1.00 67.25 220 GLN A O 1
ATOM 1735 N N . ASN A 1 221 ? 7.932 9.641 9.642 1.00 65.12 221 ASN A N 1
ATOM 1736 C CA . ASN A 1 221 ? 7.949 10.195 8.297 1.00 65.12 221 ASN A CA 1
ATOM 1737 C C . ASN A 1 221 ? 9.144 9.629 7.528 1.00 65.12 221 ASN A C 1
ATOM 1739 O O . ASN A 1 221 ? 10.243 9.558 8.073 1.00 65.12 221 ASN A O 1
ATOM 1743 N N . GLY A 1 222 ? 8.926 9.304 6.252 1.00 60.31 222 GLY A N 1
ATOM 1744 C CA . GLY A 1 222 ? 9.996 8.985 5.304 1.00 60.31 222 GLY A CA 1
ATOM 1745 C C . GLY A 1 222 ? 10.639 7.598 5.461 1.00 60.31 222 GLY A C 1
ATOM 1746 O O . GLY A 1 222 ? 10.755 7.046 6.549 1.00 60.31 222 GLY A O 1
ATOM 1747 N N . GLY A 1 223 ? 11.047 7.016 4.328 1.00 58.75 223 GLY A N 1
ATOM 1748 C CA . GLY A 1 223 ? 12.058 5.950 4.239 1.00 58.75 223 GLY A CA 1
ATOM 1749 C C . GLY A 1 223 ? 11.751 4.567 4.831 1.00 58.75 223 GLY A C 1
ATOM 1750 O O . GLY A 1 223 ? 12.590 3.682 4.686 1.00 58.75 223 GLY A O 1
ATOM 1751 N N . ALA A 1 224 ? 10.595 4.347 5.461 1.00 65.38 224 ALA A N 1
ATOM 1752 C CA . ALA A 1 224 ? 10.250 3.077 6.101 1.00 65.38 224 ALA A CA 1
ATOM 1753 C C . ALA A 1 224 ? 9.127 2.325 5.365 1.00 65.38 224 ALA A C 1
ATOM 1755 O O . ALA A 1 224 ? 8.203 2.913 4.791 1.00 65.38 224 ALA A O 1
ATOM 1756 N N . PHE A 1 225 ? 9.200 0.995 5.397 1.00 70.62 225 PHE A N 1
ATOM 1757 C CA . PHE A 1 225 ? 8.071 0.131 5.069 1.00 70.62 225 PHE A CA 1
ATOM 1758 C C . PHE A 1 225 ? 7.270 -0.138 6.352 1.00 70.62 225 PHE A C 1
ATOM 1760 O O . PHE A 1 225 ? 7.804 -0.155 7.459 1.00 70.62 225 PHE A O 1
ATOM 1767 N N . PHE A 1 226 ? 5.976 -0.368 6.194 1.00 68.56 226 PHE A N 1
ATOM 1768 C CA . PHE A 1 226 ? 5.033 -0.625 7.269 1.00 68.56 226 PHE A CA 1
ATOM 1769 C C . PHE A 1 226 ? 4.295 -1.898 6.887 1.00 68.56 226 PHE A C 1
ATOM 1771 O O . PHE A 1 226 ? 3.223 -1.830 6.305 1.00 68.56 226 PHE A O 1
ATOM 1778 N N . ILE A 1 227 ? 4.898 -3.064 7.159 1.00 54.03 227 ILE A N 1
ATOM 1779 C CA . ILE A 1 227 ? 4.380 -4.365 6.687 1.00 54.03 227 ILE A CA 1
ATOM 1780 C C . ILE A 1 227 ? 2.905 -4.571 7.030 1.00 54.03 227 ILE A C 1
ATOM 1782 O O . ILE A 1 227 ? 2.206 -5.236 6.278 1.00 54.03 227 ILE A O 1
ATOM 1786 N N . ASN A 1 228 ? 2.421 -3.950 8.100 1.00 53.84 228 ASN A N 1
ATOM 1787 C CA . ASN A 1 228 ? 1.009 -3.708 8.297 1.00 53.84 228 ASN A CA 1
ATOM 1788 C C . ASN A 1 228 ? 0.864 -2.400 9.067 1.00 53.84 228 ASN A C 1
ATOM 1790 O O . ASN A 1 228 ? 1.459 -2.243 10.136 1.00 53.84 228 ASN A O 1
ATOM 1794 N N . ARG A 1 229 ? 0.052 -1.464 8.563 1.00 56.50 229 ARG A N 1
ATOM 1795 C CA . ARG A 1 229 ? -0.518 -0.356 9.350 1.00 56.50 229 ARG A CA 1
ATOM 1796 C C . ARG A 1 229 ? -1.511 -0.935 10.371 1.00 56.50 229 ARG A C 1
ATOM 1798 O O . ARG A 1 229 ? -2.697 -0.606 10.335 1.00 56.50 229 ARG A O 1
ATOM 1805 N N . HIS A 1 230 ? -0.950 -1.740 11.284 1.00 50.00 230 HIS A N 1
ATOM 1806 C CA . HIS A 1 230 ? -1.479 -2.699 12.267 1.00 50.00 230 HIS A CA 1
ATOM 1807 C C . HIS A 1 230 ? -1.556 -4.154 11.817 1.00 50.00 230 HIS A C 1
ATOM 1809 O O . HIS A 1 230 ? -2.501 -4.494 11.078 1.00 50.00 230 HIS A O 1
#